Protein AF-A0A946X5R8-F1 (afdb_monomer)

Structure (mmCIF, N/CA/C/O backbone):
data_AF-A0A946X5R8-F1
#
_entry.id   AF-A0A946X5R8-F1
#
loop_
_atom_site.group_PDB
_atom_site.id
_atom_site.type_symbol
_atom_site.label_atom_id
_atom_site.label_alt_id
_atom_site.label_comp_id
_atom_site.label_asym_id
_atom_site.label_entity_id
_atom_site.label_seq_id
_atom_site.pdbx_PDB_ins_code
_atom_site.Cartn_x
_atom_site.Cartn_y
_atom_site.Cartn_z
_atom_site.occupancy
_atom_site.B_iso_or_equiv
_atom_site.auth_seq_id
_atom_site.auth_comp_id
_atom_site.auth_asym_id
_atom_site.auth_atom_id
_atom_site.pdbx_PDB_model_num
ATOM 1 N N . MET A 1 1 ? -5.477 -9.392 13.145 1.00 80.50 1 MET A N 1
ATOM 2 C CA . MET A 1 1 ? -4.167 -8.712 13.220 1.00 80.50 1 MET A CA 1
ATOM 3 C C . MET A 1 1 ? -4.308 -7.435 12.425 1.00 80.50 1 MET A C 1
ATOM 5 O O . MET A 1 1 ? -4.691 -7.549 11.269 1.00 80.50 1 MET A O 1
ATOM 9 N N . PRO A 1 2 ? -4.134 -6.250 13.014 1.00 89.44 2 PRO A N 1
ATOM 10 C CA . PRO A 1 2 ? -4.271 -5.028 12.246 1.00 89.44 2 PRO A CA 1
ATOM 11 C C . PRO A 1 2 ? -3.114 -4.881 11.254 1.00 89.44 2 PRO A C 1
ATOM 13 O O . PRO A 1 2 ? -1.972 -5.262 11.532 1.00 89.44 2 PRO A O 1
ATOM 16 N N . ASN A 1 3 ? -3.425 -4.287 10.111 1.00 92.56 3 ASN A N 1
ATOM 17 C CA . ASN A 1 3 ? -2.442 -3.787 9.164 1.00 92.56 3 ASN A CA 1
ATOM 18 C C . ASN A 1 3 ? -2.415 -2.254 9.229 1.00 92.56 3 ASN A C 1
ATOM 20 O O . ASN A 1 3 ? -3.459 -1.637 9.439 1.00 92.56 3 ASN A O 1
ATOM 24 N N . LEU A 1 4 ? -1.257 -1.642 8.995 1.00 93.69 4 LEU A N 1
ATOM 25 C CA . LEU A 1 4 ? -1.112 -0.198 8.808 1.00 93.69 4 LEU A CA 1
ATOM 26 C C . LEU A 1 4 ? -0.491 0.077 7.439 1.00 93.69 4 LEU A C 1
ATOM 28 O O . LEU A 1 4 ? 0.669 -0.253 7.195 1.00 93.69 4 LEU A O 1
ATOM 32 N N . ALA A 1 5 ? -1.276 0.672 6.545 1.00 92.75 5 ALA A N 1
ATOM 33 C CA . ALA A 1 5 ? -0.843 1.109 5.228 1.00 92.75 5 ALA A CA 1
ATOM 34 C C . ALA A 1 5 ? -0.552 2.611 5.247 1.00 92.75 5 ALA A C 1
ATOM 36 O O . ALA A 1 5 ? -1.429 3.406 5.583 1.00 92.75 5 ALA A O 1
ATOM 37 N N . LEU A 1 6 ? 0.664 2.999 4.860 1.00 88.00 6 LEU A N 1
ATOM 38 C CA . LEU A 1 6 ? 1.043 4.405 4.720 1.00 88.00 6 LEU A CA 1
ATOM 39 C C . LEU A 1 6 ? 0.826 4.850 3.275 1.00 88.00 6 LEU A C 1
ATOM 41 O O . LEU A 1 6 ? 1.533 4.409 2.368 1.00 88.00 6 LEU A O 1
ATOM 45 N N . VAL A 1 7 ? -0.125 5.753 3.060 1.00 85.31 7 VAL A N 1
ATOM 46 C CA . VAL A 1 7 ? -0.429 6.313 1.739 1.00 85.31 7 VAL A CA 1
ATOM 47 C C . VAL A 1 7 ? -0.180 7.820 1.712 1.00 85.31 7 VAL A C 1
ATOM 49 O O . VAL A 1 7 ? -0.061 8.481 2.744 1.00 85.31 7 VAL A O 1
ATOM 52 N N . GLY A 1 8 ? -0.048 8.369 0.508 1.00 75.38 8 GLY A N 1
ATOM 53 C CA . GLY A 1 8 ? 0.154 9.798 0.284 1.00 75.38 8 GLY A CA 1
ATOM 54 C C . GLY A 1 8 ? 1.305 10.099 -0.675 1.00 75.38 8 GLY A C 1
ATOM 55 O O . GLY A 1 8 ? 2.064 9.191 -1.045 1.00 75.38 8 GLY A O 1
ATOM 56 N N . PRO A 1 9 ? 1.462 11.370 -1.078 1.00 65.69 9 PRO A N 1
ATOM 57 C CA . PRO A 1 9 ? 2.419 11.761 -2.106 1.00 65.69 9 PRO A CA 1
ATOM 58 C C . PRO A 1 9 ? 3.872 11.461 -1.720 1.00 65.69 9 PRO A C 1
ATOM 60 O O . PRO A 1 9 ? 4.219 11.288 -0.550 1.00 65.69 9 PRO A O 1
ATOM 63 N N . GLY A 1 10 ? 4.756 11.349 -2.713 1.00 62.94 10 GLY A N 1
ATOM 64 C CA . GLY A 1 10 ? 6.198 11.281 -2.455 1.00 62.94 10 GLY A CA 1
ATOM 65 C C . GLY A 1 10 ? 6.661 12.506 -1.661 1.00 62.94 10 GLY A C 1
ATOM 66 O O . GLY A 1 10 ? 6.144 13.598 -1.869 1.00 62.94 10 GLY A O 1
ATOM 67 N N . GLY A 1 11 ? 7.603 12.337 -0.731 1.00 58.22 11 GLY A N 1
ATOM 68 C CA . GLY A 1 11 ? 8.118 13.468 0.036 1.00 58.22 11 GLY A CA 1
ATOM 69 C C . GLY A 1 11 ? 7.333 13.836 1.299 1.00 58.22 11 GLY A C 1
ATOM 70 O O . GLY A 1 11 ? 7.775 14.734 2.001 1.00 58.22 11 GLY A O 1
ATOM 71 N N . THR A 1 12 ? 6.241 13.149 1.657 1.00 64.75 12 THR A N 1
ATOM 72 C CA . THR A 1 12 ? 5.411 13.452 2.853 1.00 64.75 12 THR A CA 1
ATOM 73 C C . THR A 1 12 ? 5.852 12.773 4.154 1.00 64.75 12 THR A C 1
ATOM 75 O O . THR A 1 12 ? 5.059 12.559 5.059 1.00 64.75 12 THR A O 1
ATOM 78 N N . GLY A 1 13 ? 7.108 12.359 4.261 1.00 68.75 13 GLY A N 1
ATOM 79 C CA . GLY A 1 13 ? 7.642 11.736 5.477 1.00 68.75 13 GLY A CA 1
ATOM 80 C C . GLY A 1 13 ? 7.235 10.273 5.697 1.00 68.75 13 GLY A C 1
ATOM 81 O O . GLY A 1 13 ? 7.360 9.786 6.816 1.00 68.75 13 GLY A O 1
ATOM 82 N N . LYS A 1 14 ? 6.784 9.545 4.661 1.00 77.06 14 LYS A N 1
ATOM 83 C CA . LYS A 1 14 ? 6.413 8.121 4.799 1.00 77.06 14 LYS A CA 1
ATOM 84 C C . LYS A 1 14 ? 7.575 7.257 5.280 1.00 77.06 14 LYS A C 1
ATOM 86 O O . LYS A 1 14 ? 7.378 6.452 6.175 1.00 77.06 14 LYS A O 1
ATOM 91 N N . THR A 1 15 ? 8.770 7.436 4.717 1.00 73.44 15 THR A N 1
ATOM 92 C CA . THR A 1 15 ? 9.961 6.643 5.083 1.00 73.44 15 THR A CA 1
ATOM 93 C C . THR A 1 15 ? 10.348 6.789 6.560 1.00 73.44 15 THR A C 1
ATOM 95 O O . THR A 1 15 ? 10.373 5.775 7.251 1.00 73.44 15 THR A O 1
ATOM 98 N N . PRO A 1 16 ? 10.574 8.006 7.097 1.00 69.88 16 PRO A N 1
ATOM 99 C CA . PRO A 1 16 ? 10.924 8.151 8.510 1.00 69.88 16 PRO A CA 1
ATOM 100 C C . PRO A 1 16 ? 9.807 7.682 9.451 1.00 69.88 16 PRO A C 1
ATOM 102 O O . PRO A 1 16 ? 10.086 7.137 10.515 1.00 69.88 16 PRO A O 1
ATOM 105 N N . LEU A 1 17 ? 8.534 7.838 9.068 1.00 77.56 17 LEU A N 1
ATOM 106 C CA . LEU A 1 17 ? 7.432 7.287 9.856 1.00 77.56 17 LEU A CA 1
ATOM 107 C C . LEU A 1 17 ? 7.404 5.755 9.820 1.00 77.56 17 LEU A C 1
ATOM 109 O O . LEU A 1 17 ? 7.146 5.114 10.835 1.00 77.56 17 LEU A O 1
ATOM 113 N N . SER A 1 18 ? 7.677 5.177 8.654 1.00 80.56 18 SER A N 1
ATOM 114 C CA . SER A 1 18 ? 7.751 3.738 8.435 1.00 80.56 18 SER A CA 1
ATOM 115 C C . SER A 1 18 ? 8.794 3.094 9.353 1.00 80.56 18 SER A C 1
ATOM 117 O O . SER A 1 18 ? 8.498 2.086 9.991 1.00 80.56 18 SER A O 1
ATOM 119 N N . GLU A 1 19 ? 9.969 3.714 9.494 1.00 77.69 19 GLU A N 1
ATOM 120 C CA . GLU A 1 19 ? 11.036 3.290 10.416 1.00 77.69 19 GLU A CA 1
ATOM 121 C C . GLU A 1 19 ? 10.648 3.411 11.898 1.00 77.69 19 GLU A C 1
ATOM 123 O O . GLU A 1 19 ? 11.122 2.633 12.723 1.00 77.69 19 GLU A O 1
ATOM 128 N N . TYR A 1 20 ? 9.789 4.375 12.241 1.00 79.31 20 TYR A N 1
ATOM 129 C CA . TYR A 1 20 ? 9.335 4.605 13.613 1.00 79.31 20 TYR A CA 1
ATOM 130 C C . TYR A 1 20 ? 8.238 3.626 14.067 1.00 79.31 20 TYR A C 1
ATOM 132 O O . TYR A 1 20 ? 8.163 3.263 15.242 1.00 79.31 20 TYR A O 1
ATOM 140 N N . ILE A 1 21 ? 7.372 3.210 13.142 1.00 85.00 21 ILE A N 1
ATOM 141 C CA . ILE A 1 21 ? 6.253 2.305 13.415 1.00 85.00 21 ILE A CA 1
ATOM 142 C C . ILE A 1 21 ? 6.758 0.918 13.819 1.00 85.00 21 ILE A C 1
ATOM 144 O O . ILE A 1 21 ? 7.581 0.307 13.137 1.00 85.00 21 ILE A O 1
ATOM 148 N N . GLN A 1 22 ? 6.178 0.369 14.885 1.00 84.44 22 GLN A N 1
ATOM 149 C CA . GLN A 1 22 ? 6.389 -1.023 15.259 1.00 84.44 22 GLN A CA 1
ATOM 150 C C . GLN A 1 22 ? 5.529 -1.937 14.384 1.00 84.44 22 GLN A C 1
ATOM 152 O O . GLN A 1 22 ? 4.301 -1.873 14.398 1.00 84.44 22 GLN A O 1
ATOM 157 N N . ALA A 1 23 ? 6.183 -2.813 13.626 1.00 86.31 23 ALA A N 1
ATOM 158 C CA . ALA A 1 23 ? 5.541 -3.867 12.856 1.00 86.31 23 ALA A CA 1
ATOM 159 C C . ALA A 1 23 ? 6.353 -5.162 12.959 1.00 86.31 23 ALA A C 1
ATOM 161 O O . ALA A 1 23 ? 7.575 -5.132 12.841 1.00 86.31 23 ALA A O 1
ATOM 162 N N . ASP A 1 24 ? 5.679 -6.298 13.149 1.00 86.88 24 ASP A N 1
ATOM 163 C CA . ASP A 1 24 ? 6.346 -7.608 13.208 1.00 86.88 24 ASP A CA 1
ATOM 164 C C . ASP A 1 24 ? 6.671 -8.143 11.808 1.00 86.88 24 ASP A C 1
ATOM 166 O O . ASP A 1 24 ? 7.520 -9.017 11.639 1.00 86.88 24 ASP A O 1
ATOM 170 N N . ALA A 1 25 ? 5.955 -7.645 10.798 1.00 87.06 25 ALA A N 1
ATOM 171 C CA . ALA A 1 25 ? 6.155 -7.987 9.401 1.00 87.06 25 ALA A CA 1
ATOM 172 C C . ALA A 1 25 ? 5.858 -6.788 8.495 1.00 87.06 25 ALA A C 1
ATOM 174 O O . ALA A 1 25 ? 4.988 -5.962 8.789 1.00 87.06 25 ALA A O 1
ATOM 175 N N . VAL A 1 26 ? 6.547 -6.742 7.358 1.00 88.31 26 VAL A N 1
ATOM 176 C CA . VAL A 1 26 ? 6.338 -5.748 6.304 1.00 88.31 26 VAL A CA 1
ATOM 177 C C . VAL A 1 26 ? 5.793 -6.459 5.068 1.00 88.31 26 VAL A C 1
ATOM 179 O O . VAL A 1 26 ? 6.365 -7.441 4.601 1.00 88.31 26 VAL A O 1
ATOM 182 N N . LEU A 1 27 ? 4.665 -5.973 4.558 1.00 89.19 27 LEU A N 1
ATOM 183 C CA . LEU A 1 27 ? 4.062 -6.386 3.296 1.00 89.19 27 LEU A CA 1
ATOM 184 C C . LEU A 1 27 ? 4.469 -5.380 2.225 1.00 89.19 27 LEU A C 1
ATOM 186 O O . LEU A 1 27 ? 3.764 -4.401 1.983 1.00 89.19 27 LEU A O 1
ATOM 190 N N . GLU A 1 28 ? 5.627 -5.619 1.621 1.00 90.25 28 GLU A N 1
ATOM 191 C CA . GLU A 1 28 ? 6.203 -4.767 0.584 1.00 90.25 28 GLU A CA 1
ATOM 192 C C . GLU A 1 28 ? 6.409 -5.557 -0.710 1.00 90.25 28 GLU A C 1
ATOM 194 O O . GLU A 1 28 ? 6.842 -6.715 -0.717 1.00 90.25 28 GLU A O 1
ATOM 199 N N . SER A 1 29 ? 6.045 -4.934 -1.829 1.00 91.12 29 SER A N 1
ATOM 200 C CA . SER A 1 29 ? 6.147 -5.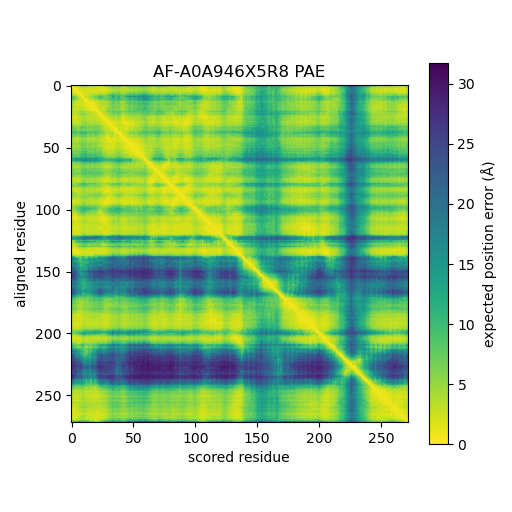569 -3.135 1.00 91.12 29 SER A CA 1
ATOM 201 C C . SER A 1 29 ? 7.578 -5.540 -3.665 1.00 91.12 29 SER A C 1
ATOM 203 O O . SER A 1 29 ? 8.209 -4.486 -3.724 1.00 91.12 29 SER A O 1
ATOM 205 N N . HIS A 1 30 ? 8.057 -6.686 -4.134 1.00 92.25 30 HIS A N 1
ATOM 206 C CA . HIS A 1 30 ? 9.345 -6.822 -4.790 1.00 92.25 30 HIS A CA 1
ATOM 207 C C . HIS A 1 30 ? 9.240 -6.367 -6.243 1.00 92.25 30 HIS A C 1
ATOM 209 O O . HIS A 1 30 ? 8.433 -6.889 -7.018 1.00 92.25 30 HIS A O 1
ATOM 215 N N . ARG A 1 31 ? 10.094 -5.419 -6.627 1.00 90.69 31 ARG A N 1
ATOM 216 C CA . ARG A 1 31 ? 10.126 -4.862 -7.978 1.00 90.69 31 ARG A CA 1
ATOM 217 C C . ARG A 1 31 ? 10.956 -5.726 -8.904 1.00 90.69 31 ARG A C 1
ATOM 219 O O . ARG A 1 31 ? 12.165 -5.882 -8.700 1.00 90.69 31 ARG A O 1
ATOM 226 N N . VAL A 1 32 ? 10.317 -6.176 -9.979 1.00 91.31 32 VAL A N 1
ATOM 227 C CA . VAL A 1 32 ? 10.960 -6.966 -11.024 1.00 91.31 32 VAL A CA 1
ATOM 228 C C . VAL A 1 32 ? 11.709 -6.049 -11.983 1.00 91.31 32 VAL A C 1
ATOM 230 O O . VAL A 1 32 ? 11.135 -5.120 -12.556 1.00 91.31 32 VAL A O 1
ATOM 233 N N . ARG A 1 33 ? 13.009 -6.289 -12.148 1.00 87.06 33 ARG A N 1
ATOM 234 C CA . ARG A 1 33 ? 13.892 -5.512 -13.037 1.00 87.06 33 ARG A CA 1
ATOM 235 C C . ARG A 1 33 ? 15.138 -6.313 -13.403 1.00 87.06 33 ARG A C 1
ATOM 237 O O . ARG A 1 33 ? 15.315 -7.437 -12.945 1.00 87.06 33 ARG A O 1
ATOM 244 N N . ASP A 1 34 ? 15.991 -5.721 -14.232 1.00 86.00 34 ASP A N 1
ATOM 245 C CA . ASP A 1 34 ? 17.201 -6.391 -14.718 1.00 86.00 34 ASP A CA 1
ATOM 246 C C . ASP A 1 34 ? 18.332 -6.411 -13.682 1.00 86.00 34 ASP A C 1
ATOM 248 O O . ASP A 1 34 ? 19.099 -7.365 -13.643 1.00 86.00 34 ASP A O 1
ATOM 252 N N . ASN A 1 35 ? 18.443 -5.370 -12.846 1.00 82.88 35 ASN A N 1
ATOM 253 C CA . ASN A 1 35 ? 19.509 -5.234 -11.850 1.00 82.88 35 ASN A CA 1
ATOM 254 C C . ASN A 1 35 ? 19.010 -4.544 -10.566 1.00 82.88 35 ASN A C 1
ATOM 256 O O . ASN A 1 35 ? 18.158 -3.645 -10.653 1.00 82.88 35 ASN A O 1
ATOM 260 N N . PRO A 1 36 ? 19.559 -4.888 -9.385 1.00 83.62 36 PRO A N 1
ATOM 261 C CA . PRO A 1 36 ? 19.310 -4.133 -8.158 1.00 83.62 36 PRO A CA 1
ATOM 262 C C . PRO A 1 36 ? 19.862 -2.697 -8.270 1.00 83.62 36 PRO A C 1
ATOM 264 O O . PRO A 1 36 ? 20.649 -2.383 -9.165 1.00 83.62 36 PRO A O 1
ATOM 267 N N . ARG A 1 37 ? 19.409 -1.790 -7.396 1.00 71.69 37 ARG A N 1
ATOM 268 C CA . ARG A 1 37 ? 19.898 -0.399 -7.316 1.00 71.69 37 ARG A CA 1
ATOM 269 C C . ARG A 1 37 ? 21.286 -0.382 -6.694 1.00 71.69 37 ARG A C 1
ATOM 271 O O . ARG A 1 37 ? 22.148 0.350 -7.167 1.00 71.69 37 ARG A O 1
ATOM 278 N N . ASP A 1 38 ? 21.468 -1.198 -5.664 1.00 74.94 38 ASP A N 1
ATOM 279 C CA . ASP A 1 38 ? 22.696 -1.382 -4.905 1.00 74.94 38 ASP A CA 1
ATOM 280 C C . ASP A 1 38 ? 22.663 -2.739 -4.176 1.00 74.94 38 ASP A C 1
ATOM 282 O O . ASP A 1 38 ? 21.738 -3.537 -4.345 1.00 74.94 38 ASP A O 1
ATOM 286 N N . SER A 1 39 ? 23.691 -3.022 -3.379 1.00 75.06 39 SER A N 1
ATOM 287 C CA . SER A 1 39 ? 23.825 -4.274 -2.628 1.00 75.06 39 SER A CA 1
ATOM 288 C C . SER A 1 39 ? 22.830 -4.439 -1.471 1.00 75.06 39 SER A C 1
ATOM 290 O O .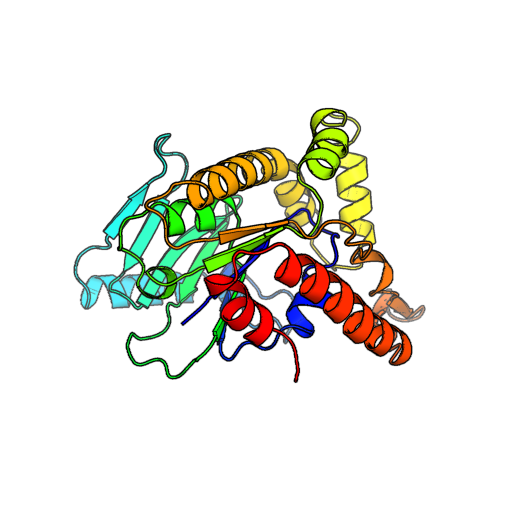 SER A 1 39 ? 22.715 -5.542 -0.943 1.00 75.06 39 SER A O 1
ATOM 292 N N . SER A 1 40 ? 22.124 -3.381 -1.069 1.00 75.00 40 SER A N 1
ATOM 293 C CA . SER A 1 40 ? 21.161 -3.373 0.043 1.00 75.00 40 SER A CA 1
ATOM 294 C C . SER A 1 40 ? 19.701 -3.456 -0.412 1.00 75.00 40 SER A C 1
ATOM 296 O O . SER A 1 40 ? 18.777 -3.336 0.389 1.00 75.00 40 SER A O 1
ATOM 298 N N . ASP A 1 41 ? 19.480 -3.673 -1.705 1.00 79.38 41 ASP A N 1
ATOM 299 C CA . ASP A 1 41 ? 18.171 -3.626 -2.337 1.00 79.38 41 ASP A CA 1
ATOM 300 C C . ASP A 1 41 ? 17.337 -4.895 -2.085 1.00 79.38 41 ASP A C 1
ATOM 302 O O . ASP A 1 41 ? 17.178 -5.753 -2.955 1.00 79.38 41 ASP A O 1
ATOM 306 N N . MET A 1 42 ? 16.812 -5.017 -0.863 1.00 82.44 42 MET A N 1
ATOM 307 C CA . MET A 1 42 ? 16.109 -6.212 -0.372 1.00 82.44 42 MET A CA 1
ATOM 308 C C . MET A 1 42 ? 14.849 -6.569 -1.173 1.00 82.44 42 MET A C 1
ATOM 310 O O . MET A 1 42 ? 14.491 -7.739 -1.250 1.00 82.44 42 MET A O 1
ATOM 314 N N . TYR A 1 43 ? 14.203 -5.585 -1.803 1.00 86.69 43 TYR A N 1
ATOM 315 C CA . TYR A 1 43 ? 12.956 -5.763 -2.561 1.00 86.69 43 TYR A CA 1
ATOM 316 C C . TYR A 1 43 ? 13.188 -5.808 -4.075 1.00 86.69 43 TYR A C 1
ATOM 318 O O . TYR A 1 43 ? 12.313 -5.484 -4.883 1.00 86.69 43 TYR A O 1
ATOM 326 N N . TYR A 1 44 ? 14.393 -6.186 -4.490 1.00 90.62 44 TYR A N 1
ATOM 327 C CA . TYR A 1 44 ? 14.701 -6.540 -5.866 1.00 90.62 44 TYR A CA 1
ATOM 328 C C . TYR A 1 44 ? 14.275 -7.980 -6.172 1.00 90.62 44 TYR A C 1
ATOM 330 O O . TYR A 1 44 ? 14.592 -8.905 -5.429 1.00 90.62 44 TYR A O 1
ATOM 338 N N . LEU A 1 45 ? 13.630 -8.181 -7.322 1.00 93.75 45 LEU A N 1
ATOM 339 C CA . LEU A 1 45 ? 13.450 -9.501 -7.917 1.00 93.75 45 LEU A CA 1
ATOM 340 C C . LEU A 1 45 ? 13.947 -9.478 -9.366 1.00 93.75 45 LEU A C 1
ATOM 342 O O . LEU A 1 45 ? 13.660 -8.548 -10.121 1.00 93.75 45 LEU A O 1
ATOM 346 N N . SER A 1 46 ? 14.705 -10.493 -9.774 1.00 92.38 46 SER A N 1
ATOM 347 C CA . SER A 1 46 ? 15.163 -10.598 -11.161 1.00 92.38 46 SER A CA 1
ATOM 348 C C . SER A 1 46 ? 14.052 -11.149 -12.061 1.00 92.38 46 SER A C 1
ATOM 350 O O . SER A 1 46 ? 13.200 -11.919 -11.611 1.00 92.38 46 SER A O 1
ATOM 352 N N . LYS A 1 47 ? 14.065 -10.800 -13.354 1.00 91.00 47 LYS A N 1
ATOM 353 C CA . LYS A 1 47 ? 13.134 -11.396 -14.334 1.00 91.00 47 LYS A CA 1
ATOM 354 C C . LYS A 1 47 ? 13.199 -12.936 -14.353 1.00 91.00 47 LYS A C 1
ATOM 356 O O . LYS A 1 47 ? 12.139 -13.549 -14.246 1.00 91.00 47 LYS A O 1
ATOM 361 N N . PRO A 1 48 ? 14.388 -13.583 -14.361 1.00 92.62 48 PRO A N 1
ATOM 362 C CA . PRO A 1 48 ? 14.462 -15.043 -14.279 1.00 92.62 48 PRO A CA 1
ATOM 363 C C . PRO A 1 48 ? 13.865 -15.620 -12.990 1.00 92.62 48 PRO A C 1
ATOM 365 O O . PRO A 1 48 ? 13.319 -16.721 -13.010 1.00 92.62 48 PRO A O 1
ATOM 368 N N . ALA A 1 49 ? 13.948 -14.897 -11.865 1.00 91.12 49 ALA A N 1
ATOM 369 C CA . ALA A 1 49 ? 13.320 -15.329 -10.620 1.00 91.12 49 ALA A CA 1
ATOM 370 C C . ALA A 1 49 ? 11.789 -15.275 -10.713 1.00 91.12 49 ALA A C 1
ATOM 372 O O . ALA A 1 49 ? 11.140 -16.234 -10.305 1.00 91.12 49 ALA A O 1
ATOM 373 N N . LEU A 1 50 ? 11.213 -14.222 -11.311 1.00 90.06 50 LEU A N 1
ATOM 374 C CA . LEU A 1 50 ? 9.772 -14.164 -11.591 1.00 90.06 50 LEU A CA 1
ATOM 375 C C . LEU A 1 50 ? 9.325 -15.338 -12.478 1.00 90.06 50 LEU A C 1
ATOM 377 O O . LEU A 1 50 ? 8.336 -15.993 -12.167 1.00 90.06 50 LEU A O 1
ATOM 381 N N . GLU A 1 51 ? 10.061 -15.638 -13.550 1.00 89.00 51 GLU A N 1
ATOM 382 C CA . GLU A 1 51 ? 9.765 -16.776 -14.436 1.00 89.00 51 GLU A CA 1
ATOM 383 C C . GLU A 1 51 ? 9.888 -18.126 -13.713 1.00 89.00 51 GLU A C 1
ATOM 385 O O . GLU A 1 51 ? 9.117 -19.054 -13.958 1.00 89.00 51 GLU A O 1
ATOM 390 N N . GLY A 1 52 ? 10.871 -18.262 -12.820 1.00 88.25 52 GLY A N 1
ATOM 391 C CA . GLY A 1 52 ? 11.023 -19.431 -11.955 1.00 88.25 52 GLY A CA 1
ATOM 392 C C . GLY A 1 52 ? 9.833 -19.609 -11.014 1.00 88.25 52 GLY A C 1
ATOM 393 O O . GLY A 1 52 ? 9.272 -20.699 -10.952 1.00 88.25 52 GLY A O 1
ATOM 394 N N . ILE A 1 53 ? 9.419 -18.530 -10.345 1.00 85.44 53 ILE A N 1
ATOM 395 C CA . ILE A 1 53 ? 8.240 -18.499 -9.474 1.00 85.44 53 ILE A CA 1
ATOM 396 C C . ILE A 1 53 ? 6.989 -18.879 -10.269 1.00 85.44 53 ILE A C 1
ATOM 398 O O . ILE A 1 53 ? 6.284 -19.792 -9.860 1.00 85.44 53 ILE A O 1
ATOM 402 N N . GLY A 1 54 ? 6.762 -18.262 -11.434 1.00 82.56 54 GLY A N 1
ATOM 403 C CA . GLY A 1 54 ? 5.623 -18.577 -12.301 1.00 82.56 54 GLY A CA 1
ATOM 404 C C . GLY A 1 54 ? 5.562 -20.060 -12.666 1.00 82.56 54 GLY A C 1
ATOM 405 O O . GLY A 1 54 ? 4.541 -20.697 -12.447 1.00 82.56 54 GLY A O 1
ATOM 406 N N . ARG A 1 55 ? 6.685 -20.652 -13.096 1.00 85.44 55 ARG A N 1
ATOM 407 C CA . ARG A 1 55 ? 6.749 -22.091 -13.406 1.00 85.44 55 ARG A CA 1
ATOM 408 C C . ARG A 1 55 ? 6.435 -22.982 -12.207 1.00 85.44 55 ARG A C 1
ATOM 410 O O . ARG A 1 55 ? 5.758 -23.987 -12.376 1.00 85.44 55 ARG A O 1
ATOM 417 N N . ILE A 1 56 ? 6.943 -22.653 -11.019 1.00 84.19 56 ILE A N 1
ATOM 418 C CA . ILE A 1 56 ? 6.668 -23.435 -9.804 1.00 84.19 56 ILE A CA 1
ATOM 419 C C . ILE A 1 56 ? 5.179 -23.357 -9.458 1.00 84.19 56 ILE A C 1
ATOM 421 O O . ILE A 1 56 ? 4.567 -24.381 -9.167 1.00 84.19 56 ILE A O 1
ATOM 425 N N . LEU A 1 57 ? 4.601 -22.158 -9.519 1.00 81.81 57 LEU A N 1
ATOM 426 C CA . LEU A 1 57 ? 3.194 -21.942 -9.201 1.00 81.81 57 LEU A CA 1
ATOM 427 C C . LEU A 1 57 ? 2.285 -22.640 -10.222 1.00 81.81 57 LEU A C 1
ATOM 429 O O . LEU A 1 57 ? 1.385 -23.362 -9.818 1.00 81.81 57 LEU A O 1
ATOM 433 N N . ASP A 1 58 ? 2.577 -22.544 -11.519 1.00 79.88 58 ASP A N 1
ATOM 434 C CA . ASP A 1 58 ? 1.806 -23.224 -12.572 1.00 79.88 58 ASP A CA 1
ATOM 435 C C . ASP A 1 58 ? 1.851 -24.761 -12.460 1.00 79.88 58 ASP A C 1
ATOM 437 O O . ASP A 1 58 ? 0.933 -25.447 -12.910 1.00 79.88 58 ASP A O 1
ATOM 441 N N . LEU A 1 59 ? 2.921 -25.319 -11.881 1.00 81.75 59 LEU A N 1
ATOM 442 C CA . LEU A 1 59 ? 3.085 -26.766 -11.698 1.00 81.75 59 LEU A CA 1
ATOM 443 C C . LEU A 1 59 ? 2.377 -27.311 -10.453 1.00 81.75 59 LEU A C 1
ATOM 445 O O . LEU A 1 59 ? 2.012 -28.488 -10.436 1.00 81.75 59 LEU A O 1
ATOM 449 N N . HIS A 1 60 ? 2.239 -26.499 -9.403 1.00 71.19 60 HIS A N 1
ATOM 450 C CA . HIS A 1 60 ? 1.848 -26.973 -8.072 1.00 71.19 60 HIS A CA 1
ATOM 451 C C . HIS A 1 60 ? 0.564 -26.347 -7.523 1.00 71.19 60 HIS A C 1
ATOM 453 O O . HIS A 1 60 ? -0.007 -26.896 -6.582 1.00 71.19 60 HIS A O 1
ATOM 459 N N . GLU A 1 61 ? 0.088 -25.252 -8.108 1.00 75.50 61 GLU A N 1
ATOM 460 C CA . GLU A 1 61 ? -1.098 -24.531 -7.656 1.00 75.50 61 GLU A CA 1
ATOM 461 C C . GLU A 1 61 ? -2.238 -24.633 -8.684 1.00 75.50 61 GLU A C 1
ATOM 463 O O . GLU A 1 61 ? -2.005 -24.814 -9.883 1.00 75.50 61 GLU A O 1
ATOM 468 N N . PRO A 1 62 ? -3.505 -24.502 -8.252 1.00 80.31 62 PRO A N 1
ATOM 469 C CA . PRO A 1 62 ? -4.594 -24.225 -9.177 1.00 80.31 62 PRO A CA 1
ATOM 470 C C . PRO A 1 62 ? -4.346 -22.909 -9.929 1.00 80.31 62 PRO A C 1
ATOM 472 O O . PRO A 1 62 ? -3.615 -22.033 -9.465 1.00 80.31 62 PRO A O 1
ATOM 475 N N . ALA A 1 63 ? -5.009 -22.756 -11.079 1.00 83.25 63 ALA A N 1
ATOM 476 C CA . ALA A 1 63 ? -4.919 -21.544 -11.890 1.00 83.25 63 ALA A CA 1
ATOM 477 C C . ALA A 1 63 ? -5.097 -20.270 -11.032 1.00 83.25 63 ALA A C 1
ATOM 479 O O . ALA A 1 63 ? -5.992 -20.235 -10.176 1.00 83.25 63 ALA A O 1
ATOM 480 N N . PRO A 1 64 ? -4.278 -19.223 -11.257 1.00 87.06 64 PRO A N 1
ATOM 481 C CA . PRO A 1 64 ? -4.284 -18.039 -10.412 1.00 87.06 64 PRO A CA 1
ATOM 482 C C . PRO A 1 64 ? -5.648 -17.360 -10.423 1.00 87.06 64 PRO A C 1
ATOM 484 O O . PRO A 1 64 ? -6.262 -17.151 -11.475 1.00 87.06 64 PRO A O 1
ATOM 487 N N . ARG A 1 65 ? -6.103 -16.942 -9.241 1.00 87.38 65 ARG A N 1
ATOM 488 C CA . ARG A 1 65 ? -7.291 -16.100 -9.122 1.00 87.38 65 ARG A CA 1
ATOM 489 C C . ARG A 1 65 ? -6.947 -14.719 -9.648 1.00 87.38 65 ARG A C 1
ATOM 491 O O . ARG A 1 65 ? -5.963 -14.111 -9.233 1.00 87.38 65 ARG A O 1
ATOM 498 N N . ARG A 1 66 ? -7.765 -14.214 -10.564 1.00 90.19 66 ARG A N 1
ATOM 499 C CA . ARG A 1 66 ? -7.565 -12.901 -11.165 1.00 90.19 66 ARG A CA 1
ATOM 500 C C . ARG A 1 66 ? -8.543 -11.908 -10.561 1.00 90.19 66 ARG A C 1
ATOM 502 O O . ARG A 1 66 ? -9.752 -12.083 -10.664 1.00 90.19 66 ARG A O 1
ATOM 509 N N . ILE A 1 67 ? -7.997 -10.867 -9.954 1.00 90.25 67 ILE A N 1
ATOM 510 C CA . ILE A 1 67 ? -8.738 -9.712 -9.464 1.00 90.25 67 ILE A CA 1
ATOM 511 C C . ILE A 1 67 ? -8.504 -8.589 -10.466 1.00 90.25 67 ILE A C 1
ATOM 513 O O . ILE A 1 67 ? -7.353 -8.246 -10.724 1.00 90.25 67 ILE A O 1
ATOM 517 N N . GLU A 1 68 ? -9.558 -8.007 -11.027 1.00 90.56 68 GLU A N 1
ATOM 518 C CA . GLU A 1 68 ? -9.445 -6.914 -11.997 1.00 90.56 68 GLU A CA 1
ATOM 519 C C . GLU A 1 68 ? -10.162 -5.662 -11.513 1.00 90.56 68 GLU A C 1
ATOM 521 O O . GLU A 1 68 ? -11.204 -5.733 -10.859 1.00 90.56 68 GLU A O 1
ATOM 526 N N . SER A 1 69 ? -9.616 -4.499 -11.864 1.00 87.12 69 SER A N 1
ATOM 527 C CA . SER A 1 69 ? -10.334 -3.243 -11.700 1.00 87.12 69 SER A CA 1
ATOM 528 C C . SER A 1 69 ? -11.557 -3.191 -12.635 1.00 87.12 69 SER A C 1
ATOM 530 O O . SER A 1 69 ? -11.530 -3.789 -13.713 1.00 87.12 69 SER A O 1
ATOM 532 N N . PRO A 1 70 ? -12.630 -2.452 -12.283 1.00 82.75 70 PRO A N 1
ATOM 533 C CA . PRO A 1 70 ? -13.845 -2.378 -13.107 1.00 82.75 70 PRO A CA 1
ATOM 534 C C . PRO A 1 70 ? -13.617 -1.892 -14.548 1.00 82.75 70 PRO A C 1
ATOM 536 O O . PRO A 1 70 ? -14.322 -2.296 -15.468 1.00 82.75 70 PRO A O 1
ATOM 539 N N . ASP A 1 71 ? -12.619 -1.034 -14.745 1.00 82.94 71 ASP A N 1
ATOM 540 C CA . ASP A 1 71 ? -12.189 -0.491 -16.038 1.00 82.94 71 ASP A CA 1
ATOM 541 C C . ASP A 1 71 ? -11.179 -1.393 -16.776 1.00 82.94 71 ASP A C 1
ATOM 543 O O . ASP A 1 71 ? -10.748 -1.055 -17.876 1.00 82.94 71 ASP A O 1
ATOM 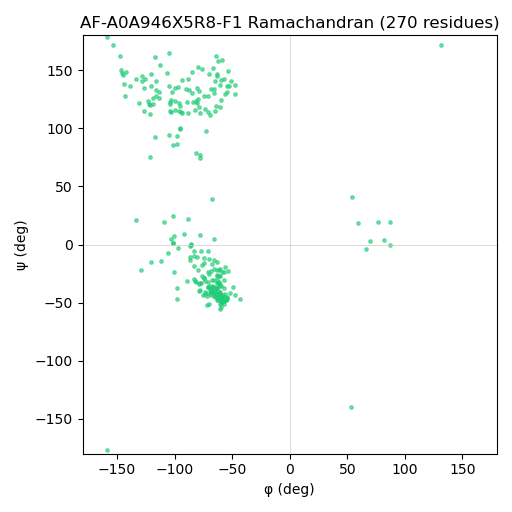547 N N . LYS A 1 72 ? -10.803 -2.537 -16.186 1.00 84.44 72 LYS A N 1
ATOM 548 C CA . LYS A 1 72 ? -9.856 -3.532 -16.720 1.00 84.44 72 LYS A CA 1
ATOM 549 C C . LYS A 1 72 ? -8.451 -2.997 -17.009 1.00 84.44 72 LYS A C 1
ATOM 551 O O . LYS A 1 72 ? -7.686 -3.622 -17.740 1.00 84.44 72 LYS A O 1
ATOM 556 N N . THR A 1 73 ? -8.089 -1.856 -16.428 1.00 83.44 73 THR A N 1
ATOM 557 C CA . THR A 1 73 ? -6.754 -1.256 -16.583 1.00 83.44 73 THR A CA 1
ATOM 558 C C . THR A 1 73 ? -5.727 -1.858 -15.624 1.00 83.44 73 THR A C 1
ATOM 560 O O . THR A 1 73 ? -4.519 -1.740 -15.844 1.00 83.44 73 THR A O 1
ATOM 563 N N . ARG A 1 74 ? -6.184 -2.519 -14.553 1.00 88.12 74 ARG A N 1
ATOM 564 C CA . ARG A 1 74 ? -5.342 -3.137 -13.527 1.00 88.12 74 ARG A CA 1
ATOM 565 C C . ARG A 1 74 ? -5.832 -4.540 -13.209 1.00 88.12 74 ARG A C 1
ATOM 567 O O . ARG A 1 74 ? -7.032 -4.797 -13.139 1.00 88.12 74 ARG A O 1
ATOM 574 N N . ALA A 1 75 ? -4.882 -5.434 -12.967 1.00 91.62 75 ALA A N 1
ATOM 575 C CA . ALA A 1 75 ? -5.164 -6.783 -12.516 1.00 91.62 75 ALA A CA 1
ATOM 576 C C . ALA A 1 75 ? -4.120 -7.254 -11.504 1.00 91.62 75 ALA A C 1
ATOM 578 O O . ALA A 1 75 ? -2.946 -6.883 -11.585 1.00 91.62 75 ALA A O 1
ATOM 579 N N . ILE A 1 76 ? -4.564 -8.098 -10.580 1.00 92.19 76 ILE A N 1
ATOM 580 C CA . ILE A 1 76 ? -3.730 -8.844 -9.646 1.00 92.19 76 ILE A CA 1
ATOM 581 C C . ILE A 1 76 ? -3.975 -10.323 -9.922 1.00 92.19 76 ILE A C 1
ATOM 583 O O 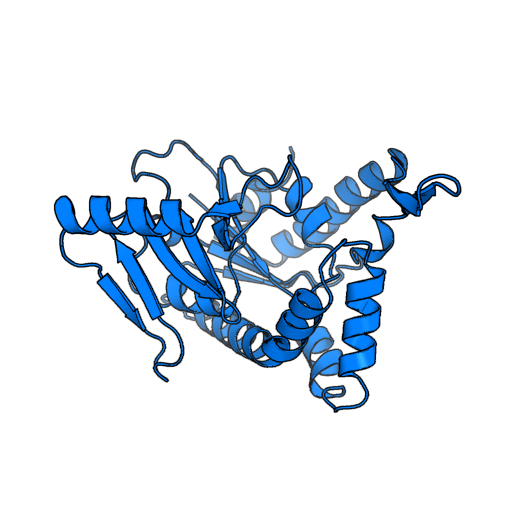. ILE A 1 76 ? -5.116 -10.786 -9.922 1.00 92.19 76 ILE A O 1
ATOM 587 N N . GLN A 1 77 ? -2.902 -11.062 -10.168 1.00 91.44 77 GLN A N 1
ATOM 588 C CA . GLN A 1 77 ? -2.916 -12.516 -10.226 1.00 91.44 77 GLN A CA 1
ATOM 589 C C . GLN A 1 77 ? -2.489 -13.053 -8.866 1.00 91.44 77 GLN A C 1
ATOM 591 O O . GLN A 1 77 ? -1.358 -12.829 -8.440 1.00 91.44 77 GLN A O 1
ATOM 596 N N . VAL A 1 78 ? -3.396 -13.738 -8.181 1.00 88.94 78 VAL A N 1
ATOM 597 C CA . VAL A 1 78 ? -3.153 -14.345 -6.874 1.00 88.94 78 VAL A CA 1
ATOM 598 C C . VAL A 1 78 ? -2.964 -15.844 -7.069 1.00 88.94 78 VAL A C 1
ATOM 600 O O . VAL A 1 78 ? -3.884 -16.546 -7.493 1.00 88.94 78 VAL A O 1
ATOM 603 N N . TYR A 1 79 ? -1.758 -16.317 -6.785 1.00 86.19 79 TYR A N 1
ATOM 604 C CA . TYR A 1 79 ? -1.370 -17.718 -6.854 1.00 86.19 79 TYR A CA 1
ATOM 605 C C . TYR A 1 79 ? -1.409 -18.310 -5.442 1.00 86.19 79 TYR A C 1
ATOM 607 O O . TYR A 1 79 ? -0.665 -17.871 -4.552 1.00 86.19 79 TYR A O 1
ATOM 615 N N . GLY A 1 80 ? -2.308 -19.276 -5.241 1.00 80.62 80 GLY A N 1
ATOM 616 C CA . GLY A 1 80 ? -2.623 -19.817 -3.918 1.00 80.62 80 GLY A CA 1
ATOM 617 C C . GLY A 1 80 ? -2.988 -18.709 -2.922 1.00 80.62 80 GLY A C 1
ATOM 618 O O . GLY A 1 80 ? -3.623 -17.720 -3.288 1.00 80.62 80 GLY A O 1
ATOM 619 N N . ASP A 1 81 ? -2.519 -18.845 -1.682 1.00 78.19 81 ASP A N 1
ATOM 620 C CA . ASP A 1 81 ? -2.684 -17.842 -0.617 1.00 78.19 81 ASP A CA 1
ATOM 621 C C . ASP A 1 81 ? -1.354 -17.138 -0.270 1.00 78.19 81 ASP A C 1
ATOM 623 O O . ASP A 1 81 ? -1.180 -16.595 0.825 1.00 78.19 81 ASP A O 1
ATOM 627 N N . HIS A 1 82 ? -0.369 -17.192 -1.176 1.00 82.81 82 HIS A N 1
ATOM 628 C CA . HIS A 1 82 ? 1.033 -16.896 -0.847 1.00 82.81 82 HIS A CA 1
ATOM 629 C C . HIS A 1 82 ? 1.705 -15.886 -1.770 1.00 82.81 82 HIS A C 1
ATOM 631 O O . HIS A 1 82 ? 2.716 -15.299 -1.390 1.00 82.81 82 HIS A O 1
ATOM 637 N N . THR A 1 83 ? 1.213 -15.681 -2.990 1.00 88.94 83 THR A N 1
ATOM 638 C CA . THR A 1 83 ? 1.883 -14.795 -3.949 1.00 88.94 83 THR A CA 1
ATOM 639 C C . THR A 1 83 ? 0.871 -14.017 -4.771 1.00 88.94 83 THR A C 1
ATOM 641 O O . THR A 1 83 ? -0.015 -14.595 -5.390 1.00 88.94 83 THR A O 1
ATOM 644 N N . ALA A 1 84 ? 1.025 -12.696 -4.805 1.00 91.06 84 ALA A N 1
ATOM 645 C CA . ALA A 1 84 ? 0.266 -11.812 -5.677 1.00 91.06 84 ALA A CA 1
ATOM 646 C C . ALA A 1 84 ? 1.208 -11.126 -6.672 1.00 91.06 84 ALA A C 1
ATOM 648 O O . ALA A 1 84 ? 2.198 -10.510 -6.280 1.00 91.06 84 ALA A O 1
ATOM 649 N N . VAL A 1 85 ? 0.889 -11.216 -7.960 1.00 92.19 85 VAL A N 1
ATOM 650 C CA . VAL A 1 85 ? 1.634 -10.585 -9.054 1.00 92.19 85 VAL A CA 1
ATOM 651 C C . VAL A 1 85 ? 0.763 -9.510 -9.685 1.00 92.19 85 VAL A C 1
ATOM 653 O O . VAL A 1 85 ? -0.402 -9.748 -9.999 1.00 92.19 85 VAL A O 1
ATOM 656 N N . PHE A 1 86 ? 1.316 -8.317 -9.864 1.00 92.75 86 PHE A N 1
ATOM 657 C CA . PHE A 1 86 ? 0.608 -7.183 -10.453 1.00 92.75 86 PHE A CA 1
ATOM 658 C C . PHE A 1 86 ? 1.580 -6.215 -11.121 1.00 92.75 86 PHE A C 1
ATOM 660 O O . PHE A 1 86 ? 2.796 -6.331 -10.982 1.00 92.75 86 PHE A O 1
ATOM 667 N N . GLU A 1 87 ? 1.043 -5.238 -11.843 1.00 91.00 87 GLU A N 1
ATOM 668 C CA . GLU A 1 87 ? 1.838 -4.186 -12.465 1.00 91.00 87 GLU A CA 1
ATOM 669 C C . GLU A 1 87 ? 1.707 -2.865 -11.700 1.00 91.00 87 GLU A C 1
ATOM 671 O O . GLU A 1 87 ? 0.614 -2.441 -11.323 1.00 91.00 87 GLU A O 1
ATOM 676 N N . MET A 1 88 ? 2.835 -2.187 -11.504 1.00 86.88 88 MET A N 1
ATOM 677 C CA . MET A 1 88 ? 2.913 -0.834 -10.966 1.00 86.88 88 MET A CA 1
ATOM 678 C C . MET A 1 88 ? 3.719 0.036 -11.930 1.00 86.88 88 MET A C 1
ATOM 680 O O . MET A 1 88 ? 4.926 -0.164 -12.087 1.00 86.88 88 MET A O 1
ATOM 684 N N . ARG A 1 89 ? 3.069 1.039 -12.535 1.00 82.38 89 ARG A N 1
ATOM 685 C CA . ARG A 1 89 ? 3.709 2.021 -13.432 1.00 82.38 89 ARG A CA 1
ATOM 686 C C . ARG A 1 89 ? 4.492 1.366 -14.588 1.00 82.38 89 ARG A C 1
ATOM 688 O O . ARG A 1 89 ? 5.615 1.781 -14.869 1.00 82.38 89 ARG A O 1
ATOM 695 N N . GLY A 1 90 ? 3.955 0.308 -15.201 1.00 83.06 90 GLY A N 1
ATOM 696 C CA . GLY A 1 90 ? 4.636 -0.431 -16.274 1.00 83.06 90 GLY A CA 1
ATOM 697 C C . GLY A 1 90 ? 5.660 -1.469 -15.805 1.00 83.06 90 GLY A C 1
ATOM 698 O O . GLY A 1 90 ? 6.339 -2.065 -16.636 1.00 83.06 90 GLY A O 1
ATOM 699 N N . TRP A 1 91 ? 5.812 -1.688 -14.492 1.00 86.88 91 TRP A N 1
ATOM 700 C CA . TRP A 1 91 ? 6.773 -2.650 -13.942 1.00 86.88 91 TRP A CA 1
ATOM 701 C C . TRP A 1 91 ? 6.069 -3.784 -13.201 1.00 86.88 91 TRP A C 1
ATOM 703 O O . TRP A 1 91 ? 5.236 -3.493 -12.335 1.00 86.88 91 TRP A O 1
ATOM 713 N N . PRO A 1 92 ? 6.445 -5.053 -13.445 1.00 91.31 92 PRO A N 1
ATOM 714 C CA . PRO A 1 92 ? 5.930 -6.160 -12.663 1.00 91.31 92 PRO A CA 1
ATOM 715 C C . PRO A 1 92 ? 6.398 -6.053 -11.211 1.00 91.31 92 PRO A C 1
ATOM 717 O O . PRO A 1 92 ? 7.542 -5.688 -10.916 1.00 91.31 92 PRO A O 1
ATOM 720 N N . GLN A 1 93 ? 5.492 -6.388 -10.309 1.00 93.12 93 GLN A N 1
ATOM 721 C CA . GLN A 1 93 ? 5.695 -6.438 -8.874 1.00 93.12 93 GLN A CA 1
ATOM 722 C C . GLN A 1 93 ? 5.230 -7.795 -8.357 1.00 93.12 93 GLN A C 1
ATOM 724 O O . GLN A 1 93 ? 4.237 -8.345 -8.840 1.00 93.12 93 GLN A O 1
ATOM 729 N N . VAL A 1 94 ? 5.929 -8.304 -7.347 1.00 93.75 94 VAL A N 1
ATOM 730 C CA . VAL A 1 94 ? 5.556 -9.529 -6.638 1.00 93.75 94 VAL A CA 1
ATOM 731 C C . VAL A 1 94 ? 5.393 -9.219 -5.163 1.00 93.75 94 VAL A C 1
ATOM 733 O O . VAL A 1 94 ? 6.328 -8.773 -4.506 1.00 93.75 94 VAL A O 1
ATOM 736 N N . LEU A 1 95 ? 4.208 -9.463 -4.624 1.00 92.31 95 LEU A N 1
ATOM 737 C CA . LEU A 1 95 ? 3.935 -9.385 -3.198 1.00 92.31 95 LEU A CA 1
ATOM 738 C C . LEU A 1 95 ? 3.855 -10.803 -2.635 1.00 92.31 95 LEU A C 1
ATOM 740 O O . LEU A 1 95 ? 2.943 -11.561 -2.969 1.00 92.31 95 LEU A O 1
ATOM 744 N N . PHE A 1 96 ? 4.802 -11.147 -1.764 1.00 89.94 96 PHE A N 1
ATOM 745 C CA . PHE A 1 96 ? 4.745 -12.386 -0.997 1.00 89.94 96 PHE A CA 1
ATOM 746 C C . PHE A 1 96 ? 3.812 -12.197 0.197 1.00 89.94 96 PHE A C 1
ATOM 748 O O . PHE A 1 96 ? 3.996 -11.298 1.019 1.00 89.94 96 PHE A O 1
ATOM 755 N N . LEU A 1 97 ? 2.782 -13.031 0.268 1.00 87.12 97 LEU A N 1
ATOM 756 C CA . LEU A 1 97 ? 1.768 -12.982 1.307 1.00 87.12 97 LEU A CA 1
ATOM 757 C C . LEU A 1 97 ? 2.201 -13.881 2.473 1.00 87.12 97 LEU A C 1
ATOM 759 O O . LEU A 1 97 ? 2.628 -15.017 2.250 1.00 87.12 97 LEU A O 1
ATOM 763 N N . PRO A 1 98 ? 2.104 -13.410 3.727 1.00 81.31 98 PRO A N 1
ATOM 764 C CA . PRO A 1 98 ? 2.430 -14.228 4.880 1.00 81.31 98 PRO A CA 1
ATOM 765 C C . PRO A 1 98 ? 1.479 -15.419 4.974 1.00 81.31 98 PRO A C 1
ATOM 767 O O . PRO A 1 98 ? 0.284 -15.306 4.699 1.00 81.31 98 PRO A O 1
ATOM 770 N N . SER A 1 99 ? 2.016 -16.548 5.437 1.00 76.81 99 SER A N 1
ATOM 771 C CA . SER A 1 99 ? 1.227 -17.741 5.744 1.00 76.81 99 SER A CA 1
ATOM 772 C C . SER A 1 99 ? 0.081 -17.417 6.710 1.00 76.81 99 SER A C 1
ATOM 774 O O . SER A 1 99 ? 0.227 -16.586 7.613 1.00 76.81 99 SER A O 1
ATOM 776 N N . ILE A 1 100 ? -1.025 -18.155 6.590 1.00 73.38 100 ILE A N 1
ATOM 777 C CA . ILE A 1 100 ? -2.123 -18.158 7.568 1.00 73.38 100 ILE A CA 1
ATOM 778 C C . ILE A 1 100 ? -1.644 -18.457 9.002 1.00 73.38 100 ILE A C 1
ATOM 780 O O . ILE A 1 100 ? -2.289 -18.049 9.962 1.00 73.38 100 ILE A O 1
ATOM 784 N N . HIS A 1 101 ? -0.484 -19.108 9.151 1.00 75.94 101 HIS A N 1
ATOM 785 C CA . HIS A 1 101 ? 0.154 -19.426 10.432 1.00 75.94 101 HIS A CA 1
ATOM 786 C C . HIS A 1 101 ? 1.147 -18.358 10.921 1.00 75.94 101 HIS A C 1
ATOM 788 O O . HIS A 1 101 ? 1.886 -18.593 11.875 1.00 75.94 101 HIS A O 1
ATOM 794 N N . SER A 1 102 ? 1.206 -17.193 10.269 1.00 79.38 102 SER A N 1
ATOM 795 C CA . SER A 1 102 ? 2.078 -16.092 10.681 1.00 79.38 102 SER A CA 1
ATOM 796 C C . SER A 1 102 ? 1.808 -15.680 12.133 1.00 79.38 102 SER A C 1
ATOM 798 O O . SER A 1 102 ? 0.671 -15.411 12.515 1.00 79.38 102 SER A O 1
ATOM 800 N N . THR A 1 103 ? 2.872 -15.587 12.932 1.00 81.94 103 THR A N 1
ATOM 801 C CA . THR A 1 103 ? 2.829 -15.146 14.337 1.00 81.94 103 THR A CA 1
ATOM 802 C C . THR A 1 103 ? 2.900 -13.625 14.496 1.00 81.94 103 THR A C 1
ATOM 804 O O . THR A 1 103 ? 2.866 -13.130 15.625 1.00 81.94 103 THR A O 1
ATOM 807 N N . ALA A 1 104 ? 2.984 -12.884 13.384 1.00 84.62 104 ALA A N 1
ATOM 808 C CA . ALA A 1 104 ? 2.988 -11.426 13.378 1.00 84.62 104 ALA A CA 1
ATOM 809 C C . ALA A 1 104 ? 1.695 -10.896 14.007 1.00 84.62 104 ALA A C 1
ATOM 811 O O . ALA A 1 104 ? 0.594 -11.223 13.568 1.00 84.62 104 ALA A O 1
ATOM 812 N N . ARG A 1 105 ? 1.817 -10.062 15.034 1.00 86.00 105 ARG A N 1
ATOM 813 C CA . ARG A 1 105 ? 0.697 -9.419 15.726 1.00 86.00 105 ARG A CA 1
ATOM 814 C C . ARG A 1 105 ? 0.217 -8.197 14.954 1.00 86.00 105 ARG A C 1
ATOM 816 O O . ARG A 1 105 ? -0.984 -7.934 14.946 1.00 86.00 105 ARG A O 1
ATOM 823 N N . GLN A 1 106 ? 1.132 -7.512 14.274 1.00 89.31 106 GLN A N 1
ATOM 824 C CA . GLN A 1 106 ? 0.864 -6.318 13.476 1.00 89.31 106 GLN A CA 1
ATOM 825 C C . GLN A 1 106 ? 1.743 -6.247 12.227 1.00 89.31 106 GLN A C 1
ATOM 827 O O . GLN A 1 106 ? 2.893 -6.696 12.236 1.00 89.31 106 GLN A O 1
ATOM 832 N N . ARG A 1 107 ? 1.193 -5.694 11.139 1.00 91.00 107 ARG A N 1
ATOM 833 C CA . ARG A 1 107 ? 1.880 -5.617 9.842 1.00 91.00 107 ARG A CA 1
ATOM 834 C C . ARG A 1 107 ? 1.878 -4.206 9.286 1.00 91.00 107 ARG A C 1
ATOM 836 O O . ARG A 1 107 ? 0.860 -3.520 9.333 1.00 91.00 107 ARG A O 1
ATOM 843 N N . ARG A 1 108 ? 2.993 -3.811 8.685 1.00 91.81 108 ARG A N 1
ATOM 844 C CA . ARG A 1 108 ? 3.079 -2.603 7.863 1.00 91.81 108 ARG A CA 1
ATOM 845 C C . ARG A 1 108 ? 2.842 -2.969 6.405 1.00 91.81 108 ARG A C 1
ATOM 847 O O . ARG A 1 108 ? 3.301 -4.017 5.964 1.00 91.81 108 ARG A O 1
ATOM 854 N N . VAL A 1 109 ? 2.135 -2.127 5.663 1.00 91.50 109 VAL A N 1
ATOM 855 C CA . VAL A 1 109 ? 1.819 -2.352 4.248 1.00 91.50 109 VAL A CA 1
ATOM 856 C C . VAL A 1 109 ? 2.420 -1.234 3.409 1.00 91.50 109 VAL A C 1
ATOM 858 O O . VAL A 1 109 ? 2.074 -0.066 3.579 1.00 91.50 109 VAL A O 1
ATOM 861 N N . GLU A 1 110 ? 3.283 -1.615 2.472 1.00 88.12 110 GLU A N 1
ATOM 862 C CA . GLU A 1 110 ? 3.931 -0.731 1.504 1.00 88.12 110 GLU A CA 1
ATOM 863 C C . GLU A 1 110 ? 3.574 -1.197 0.090 1.00 88.12 110 GLU A C 1
ATOM 865 O O . GLU A 1 110 ? 4.344 -1.849 -0.614 1.00 88.12 110 GLU A O 1
ATOM 870 N N . VAL A 1 111 ? 2.336 -0.898 -0.307 1.00 88.06 111 VAL A N 1
ATOM 871 C CA . VAL A 1 111 ? 1.770 -1.269 -1.608 1.00 88.06 111 VAL A CA 1
ATOM 872 C C . VAL A 1 111 ? 1.237 -0.019 -2.300 1.00 88.06 111 VAL A C 1
ATOM 874 O O . VAL A 1 111 ? 0.669 0.871 -1.669 1.00 88.06 111 VAL A O 1
ATOM 877 N N . TYR A 1 112 ? 1.417 0.047 -3.619 1.00 87.44 112 TYR A N 1
ATOM 878 C CA . TYR A 1 112 ? 0.918 1.131 -4.462 1.00 87.44 112 TYR A CA 1
ATOM 879 C C . TYR A 1 112 ? -0.593 1.339 -4.284 1.00 87.44 112 TYR A C 1
ATOM 881 O O . TYR A 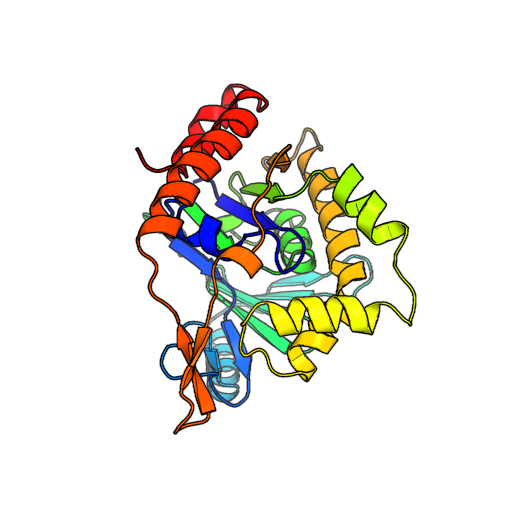1 112 ? -1.354 0.377 -4.368 1.00 87.44 112 TYR A O 1
ATOM 889 N N . ALA A 1 113 ? -1.043 2.580 -4.074 1.00 89.00 113 ALA A N 1
ATOM 890 C CA . ALA A 1 113 ? -2.421 2.858 -3.655 1.00 89.00 113 ALA A CA 1
ATOM 891 C C . ALA A 1 113 ? -3.517 2.293 -4.586 1.00 89.00 113 ALA A C 1
ATOM 893 O O . ALA A 1 113 ? -4.462 1.701 -4.065 1.00 89.00 113 ALA A O 1
ATOM 894 N N . PRO A 1 114 ? -3.402 2.370 -5.929 1.00 89.88 114 PRO A N 1
ATOM 895 C CA . PRO A 1 114 ? -4.338 1.694 -6.832 1.00 89.88 114 PRO A CA 1
ATOM 896 C C . PRO A 1 114 ? -4.441 0.179 -6.619 1.00 89.88 114 PRO A C 1
ATOM 898 O O . PRO A 1 114 ? -5.532 -0.383 -6.694 1.00 89.88 114 PRO A O 1
ATOM 901 N N . ILE A 1 115 ? -3.320 -0.480 -6.320 1.00 91.69 115 ILE A N 1
ATOM 902 C CA . ILE A 1 115 ? -3.283 -1.919 -6.044 1.00 91.69 115 ILE A CA 1
ATOM 903 C C . ILE A 1 115 ? -3.844 -2.204 -4.655 1.00 91.69 115 ILE A C 1
ATOM 905 O O . ILE A 1 115 ? -4.666 -3.101 -4.520 1.00 91.69 115 ILE A O 1
ATOM 909 N N . LEU A 1 116 ? -3.479 -1.410 -3.643 1.00 92.25 116 LEU A N 1
ATOM 910 C CA . LEU A 1 116 ? -4.040 -1.532 -2.298 1.00 92.25 116 LEU A CA 1
ATOM 911 C C . LEU A 1 116 ? -5.568 -1.411 -2.324 1.00 92.25 116 LEU A C 1
ATOM 913 O O . LEU A 1 116 ? -6.247 -2.254 -1.754 1.00 92.25 116 LEU A O 1
ATOM 917 N N . HIS A 1 117 ? -6.113 -0.422 -3.037 1.00 91.81 117 HIS A N 1
ATOM 918 C CA . HIS A 1 117 ? -7.557 -0.286 -3.226 1.00 91.81 117 HIS A CA 1
ATOM 919 C C . HIS A 1 117 ? -8.176 -1.560 -3.804 1.00 91.81 117 HIS A C 1
ATOM 921 O O . HIS A 1 117 ? -9.190 -2.035 -3.298 1.00 91.81 117 HIS A O 1
ATOM 927 N N . LEU A 1 118 ? -7.564 -2.121 -4.850 1.00 91.12 118 LEU A N 1
ATOM 928 C CA . LEU A 1 118 ? -8.063 -3.330 -5.492 1.00 91.12 118 LEU A CA 1
ATOM 929 C C . LEU A 1 118 ? -8.013 -4.538 -4.542 1.00 91.12 118 LEU A C 1
ATOM 931 O O . LEU A 1 118 ? -8.980 -5.287 -4.482 1.00 91.12 118 LEU A O 1
ATOM 935 N N . ILE A 1 119 ? -6.944 -4.682 -3.751 1.00 90.12 119 ILE A N 1
ATOM 936 C CA . ILE A 1 119 ? -6.814 -5.713 -2.709 1.00 90.12 119 ILE A CA 1
ATOM 937 C C . ILE A 1 119 ? -7.935 -5.579 -1.670 1.00 90.12 119 ILE A C 1
ATOM 939 O O . ILE A 1 119 ? -8.647 -6.547 -1.425 1.00 90.12 119 ILE A O 1
ATOM 943 N N . LEU A 1 120 ? -8.114 -4.389 -1.086 1.00 89.81 120 LEU A N 1
ATOM 944 C CA . LEU A 1 120 ? -9.087 -4.151 -0.011 1.00 89.81 120 LEU A CA 1
ATOM 945 C C . LEU A 1 120 ? -10.547 -4.197 -0.491 1.00 89.81 120 LEU A C 1
ATOM 947 O O . LEU A 1 120 ? -11.454 -4.442 0.297 1.00 89.81 120 LEU A O 1
ATOM 951 N N . SER A 1 121 ? -10.784 -3.954 -1.782 1.00 87.44 121 SER A N 1
ATOM 952 C CA . SER A 1 121 ? -12.118 -4.055 -2.392 1.00 87.44 121 SER A CA 1
ATOM 953 C C . SER A 1 121 ? -12.490 -5.486 -2.784 1.00 87.44 121 SER A C 1
ATOM 955 O O . SER A 1 121 ? -13.624 -5.734 -3.187 1.00 87.44 121 SER A O 1
ATOM 957 N N . SER A 1 122 ? -11.536 -6.417 -2.729 1.00 79.81 122 SER A N 1
ATOM 958 C CA . SER A 1 122 ? -11.732 -7.793 -3.177 1.00 79.81 122 SER A CA 1
ATOM 959 C C . SER A 1 122 ? -12.118 -8.693 -2.014 1.00 79.81 122 SER A C 1
ATOM 961 O O . SER A 1 122 ? -11.266 -9.153 -1.256 1.00 79.81 122 SER A O 1
ATOM 963 N N . ASP A 1 123 ? -13.413 -8.969 -1.908 1.00 67.12 123 ASP A N 1
ATOM 964 C CA . ASP A 1 123 ? -13.968 -9.908 -0.935 1.00 67.12 123 ASP A CA 1
ATOM 965 C C . ASP A 1 123 ? -13.389 -11.325 -1.117 1.00 67.12 123 ASP A C 1
ATOM 967 O O . ASP A 1 123 ? -13.220 -11.808 -2.239 1.00 67.12 123 ASP A O 1
ATOM 971 N N . PRO A 1 124 ? -13.130 -12.040 -0.022 1.00 63.56 124 PRO A N 1
ATOM 972 C CA . PRO A 1 124 ? -11.886 -12.060 0.728 1.00 63.56 124 PRO A CA 1
ATOM 973 C C . PRO A 1 124 ? -10.837 -12.936 0.015 1.00 63.56 124 PRO A C 1
ATOM 975 O O . PRO A 1 124 ? -10.602 -14.088 0.389 1.00 63.56 124 PRO A O 1
ATOM 978 N N . VAL A 1 125 ? -10.212 -12.423 -1.051 1.00 62.78 125 VAL A N 1
ATOM 979 C CA . VAL A 1 125 ? -9.251 -13.222 -1.843 1.00 62.78 125 VAL A CA 1
ATOM 980 C C . VAL A 1 125 ? -7.859 -13.247 -1.209 1.00 62.78 125 VAL A C 1
ATOM 982 O O . VAL A 1 125 ? -7.139 -14.231 -1.351 1.00 62.78 125 VAL A O 1
ATOM 985 N N . ILE A 1 126 ? -7.458 -12.180 -0.512 1.00 74.81 126 ILE A N 1
ATOM 986 C CA . ILE A 1 126 ? -6.071 -11.983 -0.074 1.00 74.81 126 ILE A CA 1
ATOM 987 C C . ILE A 1 126 ? -6.026 -11.963 1.457 1.00 74.81 126 ILE A C 1
ATOM 989 O O . ILE A 1 126 ? -6.158 -10.919 2.093 1.00 74.81 126 ILE A O 1
ATOM 993 N N . TRP A 1 127 ? -5.799 -13.145 2.039 1.00 71.44 127 TRP A N 1
ATOM 994 C CA . TRP A 1 127 ? -5.916 -13.436 3.475 1.00 71.44 127 TRP A CA 1
ATOM 995 C C . TRP A 1 127 ? -5.339 -12.387 4.446 1.00 71.44 127 TRP A C 1
ATOM 997 O O . TRP A 1 127 ? -6.040 -12.023 5.394 1.00 71.44 127 TRP A O 1
ATOM 1007 N N . PRO A 1 128 ? -4.113 -11.854 4.256 1.00 76.94 128 PRO A N 1
ATOM 1008 C CA . PRO A 1 128 ? -3.560 -10.846 5.162 1.00 76.94 128 PRO A CA 1
ATOM 1009 C C . PRO A 1 128 ? -4.428 -9.592 5.306 1.00 76.94 128 PRO A C 1
ATOM 1011 O O . PRO A 1 128 ? -4.316 -8.904 6.318 1.00 76.94 128 PRO A O 1
ATOM 1014 N N . PHE A 1 129 ? -5.276 -9.302 4.319 1.00 81.12 129 PHE A N 1
ATOM 1015 C CA . PHE A 1 129 ? -6.150 -8.134 4.269 1.00 81.12 129 PHE A CA 1
ATOM 1016 C C . PHE A 1 129 ? -7.602 -8.442 4.643 1.00 81.12 129 PHE A C 1
ATOM 1018 O O . PHE A 1 129 ? -8.405 -7.523 4.707 1.00 81.12 129 PHE A O 1
ATOM 1025 N N . ASN A 1 130 ? -7.931 -9.687 5.002 1.00 78.69 130 ASN A N 1
ATOM 1026 C CA . ASN A 1 130 ? -9.249 -10.038 5.552 1.00 78.69 130 ASN A CA 1
ATOM 1027 C C . ASN A 1 130 ? -9.453 -9.498 6.981 1.00 78.69 130 ASN A C 1
ATOM 1029 O O . ASN A 1 130 ? -10.517 -9.642 7.579 1.00 78.69 130 ASN A O 1
ATOM 1033 N N . THR A 1 131 ? -8.412 -8.909 7.566 1.00 81.56 131 THR A N 1
ATOM 1034 C CA . THR A 1 131 ? -8.437 -8.243 8.865 1.00 81.56 131 THR A CA 1
ATOM 1035 C C . THR A 1 131 ? -8.410 -6.725 8.703 1.00 81.56 131 THR A C 1
ATOM 1037 O O . THR A 1 131 ? -8.062 -6.200 7.646 1.00 81.56 131 THR A O 1
ATOM 1040 N N . GLN A 1 132 ? -8.747 -6.004 9.777 1.00 89.69 132 GLN A N 1
ATOM 1041 C CA . GLN A 1 132 ? -8.712 -4.541 9.803 1.00 89.69 132 GLN A CA 1
ATOM 1042 C C . GLN A 1 132 ? -7.395 -3.990 9.236 1.00 89.69 132 GLN A C 1
ATOM 1044 O O . GLN A 1 132 ? -6.304 -4.392 9.644 1.00 89.69 132 GLN A O 1
ATOM 1049 N N . THR A 1 133 ? -7.524 -3.042 8.311 1.00 92.44 133 THR A N 1
ATOM 1050 C CA . THR A 1 133 ? -6.410 -2.293 7.733 1.00 92.44 133 THR A CA 1
ATOM 1051 C C . THR A 1 133 ? -6.661 -0.821 8.007 1.00 92.44 133 THR A C 1
ATOM 1053 O O . THR A 1 133 ? -7.686 -0.282 7.597 1.00 92.44 133 THR A O 1
ATOM 1056 N N . PHE A 1 134 ? -5.738 -0.185 8.716 1.00 93.88 134 PHE A N 1
ATOM 1057 C CA . PHE A 1 134 ? -5.687 1.259 8.864 1.00 93.88 134 PHE A CA 1
ATOM 1058 C C . PHE A 1 134 ? -4.987 1.838 7.639 1.00 93.88 134 PHE A C 1
ATOM 1060 O O . PHE A 1 134 ? -3.811 1.562 7.403 1.00 93.88 134 PHE A O 1
ATOM 1067 N N . VAL A 1 135 ? -5.709 2.620 6.845 1.00 92.81 135 VAL A N 1
ATOM 1068 C CA . VAL A 1 135 ? -5.158 3.364 5.712 1.00 92.81 135 VAL A CA 1
ATOM 1069 C C . VAL A 1 135 ? -4.841 4.766 6.208 1.00 92.81 135 VAL A C 1
ATOM 1071 O O . VAL A 1 135 ? -5.736 5.596 6.340 1.00 92.81 135 VAL A O 1
ATOM 1074 N N . LEU A 1 136 ? -3.571 5.006 6.527 1.00 90.31 136 LEU A N 1
ATOM 1075 C CA . LEU A 1 136 ? -3.097 6.270 7.069 1.00 90.31 136 LEU A CA 1
ATOM 1076 C C . LEU A 1 136 ? -2.577 7.169 5.951 1.00 90.31 136 LEU A C 1
ATOM 1078 O O . LEU A 1 136 ? -1.547 6.890 5.331 1.00 90.31 136 LEU A O 1
ATOM 1082 N N . LEU A 1 137 ? -3.273 8.279 5.738 1.00 85.12 137 LEU A N 1
ATOM 1083 C CA . LEU A 1 137 ? -2.847 9.355 4.863 1.00 85.12 137 LEU A CA 1
ATOM 1084 C C . LEU A 1 137 ? -2.129 10.436 5.681 1.00 85.12 137 LEU A C 1
ATOM 1086 O O . LEU A 1 137 ? -2.716 11.062 6.563 1.00 85.12 137 LEU A O 1
ATOM 1090 N N . LEU A 1 138 ? -0.857 10.683 5.359 1.00 73.88 138 LEU A N 1
ATOM 1091 C CA . LEU A 1 138 ? 0.001 11.626 6.094 1.00 73.88 138 LEU A CA 1
ATOM 1092 C C . LEU A 1 138 ? -0.238 13.104 5.773 1.00 73.88 138 LEU A C 1
ATOM 1094 O O . LEU A 1 138 ? 0.532 13.945 6.200 1.00 73.88 138 LEU A O 1
ATOM 1098 N N . THR A 1 139 ? -1.264 13.461 5.015 1.00 65.44 139 THR A N 1
ATOM 1099 C CA . THR A 1 139 ? -1.613 14.861 4.748 1.00 65.44 139 THR A CA 1
ATOM 1100 C C . THR A 1 139 ? -3.136 14.984 4.679 1.00 65.44 139 THR A C 1
ATOM 1102 O O . THR A 1 139 ? -3.759 14.117 4.072 1.00 65.44 139 THR A O 1
ATOM 1105 N N . PRO A 1 140 ? -3.767 16.026 5.261 1.00 59.69 140 PRO A N 1
ATOM 1106 C CA . PRO A 1 140 ? -5.223 16.190 5.196 1.00 59.69 140 PRO A CA 1
ATOM 1107 C C . PRO A 1 140 ? -5.724 16.126 3.752 1.00 59.69 140 PRO A C 1
ATOM 1109 O O . PRO A 1 140 ? -5.113 16.745 2.868 1.00 59.69 140 PRO A O 1
ATOM 1112 N N . TRP A 1 141 ? -6.822 15.409 3.505 1.00 55.09 141 TRP A N 1
ATOM 1113 C CA . TRP A 1 141 ? -7.317 15.159 2.148 1.00 55.09 141 TRP A CA 1
ATOM 1114 C C . TRP A 1 141 ? -7.623 16.457 1.391 1.00 55.09 141 TRP A C 1
ATOM 1116 O O . TRP A 1 141 ? -7.196 16.635 0.252 1.00 55.09 141 TRP A O 1
ATOM 1126 N N . GLU A 1 142 ? -8.277 17.415 2.048 1.00 53.72 142 GLU A N 1
ATOM 1127 C CA . GLU A 1 142 ? -8.646 18.708 1.456 1.00 53.72 142 GLU A CA 1
ATOM 1128 C C . GLU A 1 142 ? -7.437 19.587 1.126 1.00 53.72 142 GLU A C 1
ATOM 1130 O O . GLU A 1 142 ? -7.421 20.244 0.088 1.00 53.72 142 GLU A O 1
ATOM 1135 N N . ARG A 1 143 ? -6.387 19.560 1.955 1.00 54.59 143 ARG A N 1
ATOM 1136 C CA . ARG A 1 143 ? -5.139 20.290 1.688 1.00 54.59 143 ARG A CA 1
ATOM 1137 C C . ARG A 1 143 ? -4.356 19.640 0.552 1.00 54.59 143 ARG A C 1
ATOM 1139 O O . ARG A 1 143 ? -3.920 20.332 -0.359 1.00 54.59 143 ARG A O 1
ATOM 1146 N N . THR A 1 144 ? -4.259 18.311 0.568 1.00 51.84 144 THR A N 1
ATOM 1147 C CA . THR A 1 144 ? -3.629 17.507 -0.490 1.00 51.84 144 THR A CA 1
ATOM 1148 C C . THR A 1 144 ? -4.321 17.752 -1.829 1.00 51.84 144 THR A C 1
ATOM 1150 O O . THR A 1 144 ? -3.666 18.018 -2.828 1.00 51.84 144 THR A O 1
ATOM 1153 N N . LEU A 1 145 ? -5.655 17.748 -1.852 1.00 50.09 145 LEU A N 1
ATOM 1154 C CA . LEU A 1 145 ? -6.440 18.050 -3.041 1.00 50.09 145 LEU A CA 1
ATOM 1155 C C . LEU A 1 145 ? -6.383 19.522 -3.444 1.00 50.09 145 LEU A C 1
ATOM 1157 O O . LEU A 1 145 ? -6.292 19.786 -4.630 1.00 50.09 145 LEU A O 1
ATOM 1161 N N . SER A 1 146 ? -6.447 20.487 -2.528 1.00 48.50 146 SER A N 1
ATOM 1162 C CA . SER A 1 146 ? -6.368 21.909 -2.890 1.00 48.50 146 SER A CA 1
ATOM 1163 C C . SER A 1 146 ? -4.987 22.278 -3.434 1.00 48.50 146 SER A C 1
ATOM 1165 O O . SER A 1 146 ? -4.889 23.100 -4.342 1.00 48.50 146 SER A O 1
ATOM 1167 N N . GLU A 1 147 ? -3.927 21.666 -2.904 1.00 50.22 147 GLU A N 1
ATOM 1168 C CA . GLU A 1 147 ? -2.559 21.840 -3.389 1.00 50.22 147 GLU A CA 1
ATOM 1169 C C . GLU A 1 147 ? -2.306 21.060 -4.690 1.00 50.22 147 GLU A C 1
ATOM 1171 O O . GLU A 1 147 ? -1.481 21.504 -5.477 1.00 50.22 147 GLU A O 1
ATOM 1176 N N . LEU A 1 148 ? -3.011 19.949 -4.961 1.00 47.16 148 LEU A N 1
ATOM 1177 C CA . LEU A 1 148 ? -2.815 19.133 -6.173 1.00 47.16 148 LEU A CA 1
ATOM 1178 C C . LEU A 1 148 ? -3.828 19.422 -7.299 1.00 47.16 148 LEU A C 1
ATOM 1180 O O . LEU A 1 148 ? -3.419 19.625 -8.433 1.00 47.16 148 LEU A O 1
ATOM 1184 N N . LYS A 1 149 ? -5.140 19.515 -7.036 1.00 41.06 149 LYS A N 1
ATOM 1185 C CA . LYS A 1 149 ? -6.183 19.837 -8.042 1.00 41.06 149 LYS A CA 1
ATOM 1186 C C . LYS A 1 149 ? -6.021 21.232 -8.652 1.00 41.06 149 LYS A C 1
ATOM 1188 O O . LYS A 1 149 ? -6.448 21.434 -9.781 1.00 41.06 149 LYS A O 1
ATOM 1193 N N . GLY A 1 150 ? -5.409 22.179 -7.937 1.00 42.50 150 GLY A N 1
ATOM 1194 C CA . GLY A 1 150 ? -5.093 23.512 -8.464 1.00 42.50 150 GLY A CA 1
ATOM 1195 C C . GLY A 1 150 ? -3.791 23.600 -9.276 1.00 42.50 150 GLY A C 1
ATOM 1196 O O . GLY A 1 150 ? -3.507 24.671 -9.802 1.00 42.50 150 GLY A O 1
ATOM 1197 N N . ARG A 1 151 ? -2.997 22.518 -9.351 1.00 45.34 151 ARG A N 1
ATOM 1198 C CA . ARG A 1 151 ? -1.579 22.518 -9.782 1.00 45.34 151 ARG A CA 1
ATOM 1199 C C . ARG A 1 151 ? -1.216 21.418 -10.790 1.00 45.34 151 ARG A C 1
ATOM 1201 O O . ARG A 1 151 ? -0.073 20.995 -10.912 1.00 45.34 151 ARG A O 1
ATOM 1208 N N . ILE A 1 152 ? -2.204 20.877 -11.494 1.00 46.44 152 ILE A N 1
ATOM 1209 C CA . ILE A 1 152 ? -1.968 19.864 -12.528 1.00 46.44 152 ILE A CA 1
ATOM 1210 C C . ILE A 1 152 ? -1.962 20.572 -13.886 1.00 46.44 152 ILE A C 1
ATOM 1212 O O . ILE A 1 152 ? -3.008 20.801 -14.490 1.00 46.44 152 ILE A O 1
ATOM 1216 N N . GLY A 1 153 ? -0.765 20.949 -14.334 1.00 47.06 153 GLY A N 1
ATOM 1217 C CA . GLY A 1 153 ? -0.478 21.510 -15.654 1.00 47.06 153 GLY A CA 1
ATOM 1218 C C . GLY A 1 153 ? 0.927 21.105 -16.142 1.00 47.06 153 GLY A C 1
ATOM 1219 O O . GLY A 1 153 ? 1.749 20.681 -15.329 1.00 47.06 153 GLY A O 1
ATOM 1220 N N . PRO A 1 154 ? 1.219 21.216 -17.454 1.00 45.81 154 PRO A N 1
ATOM 1221 C CA . PRO A 1 154 ? 2.456 20.706 -18.064 1.00 45.81 154 PRO A CA 1
ATOM 1222 C C . PRO A 1 154 ? 3.755 21.340 -17.533 1.00 45.81 154 PRO A C 1
ATOM 1224 O O . PRO A 1 154 ? 4.792 20.682 -17.525 1.00 45.81 154 PRO A O 1
ATOM 1227 N N . ASP A 1 155 ? 3.712 22.577 -17.034 1.00 46.75 155 ASP A N 1
ATOM 1228 C CA . ASP A 1 155 ? 4.898 23.277 -16.514 1.00 46.75 155 ASP A CA 1
ATOM 1229 C C . ASP A 1 155 ? 5.342 22.781 -15.118 1.00 46.75 155 ASP A C 1
ATOM 1231 O O . ASP A 1 155 ? 6.488 22.985 -14.718 1.00 46.75 155 ASP A O 1
ATOM 1235 N N . GLU A 1 156 ? 4.476 22.075 -14.378 1.00 50.06 156 GLU A N 1
ATOM 1236 C CA . GLU A 1 156 ? 4.733 21.637 -12.995 1.00 50.06 156 GLU A CA 1
ATOM 1237 C C . GLU A 1 156 ? 5.043 20.138 -12.849 1.00 50.06 156 GLU A C 1
ATOM 1239 O O . GLU A 1 156 ? 5.522 19.740 -11.784 1.00 50.06 156 GLU A O 1
ATOM 1244 N N . GLU A 1 157 ? 4.923 19.318 -13.909 1.00 46.78 157 GLU A N 1
ATOM 1245 C CA . GLU A 1 157 ? 5.616 18.013 -13.946 1.00 46.78 157 GLU A CA 1
ATOM 1246 C C . GLU A 1 157 ? 7.103 18.227 -13.634 1.00 46.78 157 GLU A C 1
ATOM 1248 O O . GLU A 1 157 ? 7.652 17.545 -12.777 1.00 46.78 157 GLU A O 1
ATOM 1253 N N . SER A 1 158 ? 7.699 19.286 -14.191 1.00 44.69 158 SER A N 1
ATOM 1254 C CA . SER A 1 158 ? 9.075 19.716 -13.916 1.00 44.69 158 SER A CA 1
ATOM 1255 C C . SER A 1 158 ? 9.319 20.113 -12.449 1.00 44.69 158 SER A C 1
ATOM 1257 O O . SER A 1 158 ? 10.413 19.899 -11.929 1.00 44.69 158 SER A O 1
ATOM 1259 N N . ALA A 1 159 ? 8.325 20.675 -11.749 1.00 44.66 159 ALA A N 1
ATOM 1260 C CA . ALA A 1 159 ? 8.440 21.083 -10.345 1.00 44.66 159 ALA A CA 1
ATOM 1261 C C . ALA A 1 159 ? 8.307 19.890 -9.385 1.00 44.66 159 ALA A C 1
ATOM 1263 O O . ALA A 1 159 ? 9.076 19.782 -8.430 1.00 44.66 159 ALA A O 1
ATOM 1264 N N . VAL A 1 160 ? 7.390 18.957 -9.665 1.00 48.50 160 VAL A N 1
ATOM 1265 C CA . VAL A 1 160 ? 7.287 17.682 -8.938 1.00 48.50 160 VAL A CA 1
ATOM 1266 C C . VAL A 1 160 ? 8.503 16.800 -9.239 1.00 48.50 160 VAL A C 1
ATOM 1268 O O . VAL A 1 160 ? 9.036 16.179 -8.323 1.00 48.50 160 VAL A O 1
ATOM 1271 N N . GLU A 1 161 ? 9.008 16.786 -10.476 1.00 49.97 161 GLU A N 1
ATOM 1272 C CA . GLU A 1 161 ? 10.274 16.140 -10.841 1.00 49.97 161 GLU A CA 1
ATOM 1273 C C . GLU A 1 161 ? 11.459 16.764 -10.091 1.00 49.97 161 GLU A C 1
ATOM 1275 O O . GLU A 1 161 ? 12.266 16.029 -9.522 1.00 49.97 161 GLU A O 1
ATOM 1280 N N . ALA A 1 162 ? 11.543 18.097 -10.000 1.00 48.25 162 ALA A N 1
ATOM 1281 C CA . ALA A 1 162 ? 12.570 18.790 -9.220 1.00 48.25 162 ALA A CA 1
ATOM 1282 C C . ALA A 1 162 ? 12.442 18.517 -7.712 1.00 48.25 162 ALA A C 1
ATOM 1284 O O . ALA A 1 162 ? 13.447 18.323 -7.024 1.00 48.25 162 ALA A O 1
ATOM 1285 N N . GLN A 1 163 ? 11.221 18.440 -7.178 1.00 48.22 163 GLN A N 1
ATOM 1286 C CA . GLN A 1 163 ? 10.968 18.105 -5.778 1.00 48.22 163 GLN A CA 1
ATOM 1287 C C . GLN A 1 163 ? 11.327 16.642 -5.474 1.00 48.22 163 GLN A C 1
ATOM 1289 O O . GLN A 1 163 ? 11.998 16.365 -4.484 1.00 48.22 163 GLN A O 1
ATOM 1294 N N . LEU A 1 164 ? 10.958 15.697 -6.341 1.00 48.06 164 LEU A N 1
ATOM 1295 C CA . LEU A 1 164 ? 11.316 14.282 -6.205 1.00 48.06 164 LEU A CA 1
ATOM 1296 C C . LEU A 1 164 ? 12.816 14.038 -6.431 1.00 48.06 164 LEU A C 1
ATOM 1298 O O . LEU A 1 164 ? 13.399 13.205 -5.739 1.00 48.06 164 LEU A O 1
ATOM 1302 N N . GLY A 1 165 ? 13.447 14.775 -7.348 1.00 45.09 165 GLY A N 1
ATOM 1303 C CA . GLY A 1 165 ? 14.890 14.734 -7.598 1.00 45.09 165 GLY A CA 1
ATOM 1304 C C . GLY A 1 165 ? 15.715 15.366 -6.472 1.00 45.09 165 GLY A C 1
ATOM 1305 O O . GLY A 1 165 ? 16.801 14.884 -6.162 1.00 45.09 165 GLY A O 1
ATOM 1306 N N . SER A 1 166 ? 15.186 16.393 -5.796 1.00 42.16 166 SER A N 1
ATOM 1307 C CA . SER A 1 166 ? 15.822 17.019 -4.623 1.00 42.16 166 SER A CA 1
ATOM 1308 C C . SER A 1 166 ? 15.608 16.257 -3.312 1.00 42.16 166 SER A C 1
ATOM 1310 O O . SER A 1 166 ? 16.321 16.516 -2.346 1.00 42.16 166 SER A O 1
ATOM 1312 N N . CYS A 1 167 ? 14.715 15.257 -3.269 1.00 43.47 167 CYS A N 1
ATOM 1313 C CA . CYS A 1 167 ? 14.514 14.387 -2.099 1.00 43.47 167 CYS A CA 1
ATOM 1314 C C . CYS A 1 167 ? 15.726 13.491 -1.763 1.00 43.47 167 CYS A C 1
ATOM 1316 O O . CYS A 1 167 ? 15.608 12.615 -0.907 1.00 43.47 167 CYS A O 1
ATOM 1318 N N . GLY A 1 168 ? 16.864 13.633 -2.454 1.00 43.44 168 GLY A N 1
ATOM 1319 C CA . GLY A 1 168 ? 18.103 12.891 -2.190 1.00 43.44 168 GLY A CA 1
ATOM 1320 C C . GLY A 1 168 ? 18.014 11.384 -2.466 1.00 43.44 168 GLY A C 1
ATOM 1321 O O . GLY A 1 168 ? 19.015 10.673 -2.406 1.00 43.44 168 GLY A O 1
ATOM 1322 N N . ARG A 1 169 ? 16.829 10.881 -2.828 1.00 48.19 169 ARG A N 1
ATOM 1323 C CA . ARG A 1 169 ? 16.650 9.543 -3.375 1.00 48.19 169 ARG A CA 1
ATOM 1324 C C . ARG A 1 169 ? 17.391 9.497 -4.704 1.00 48.19 169 ARG A C 1
ATOM 1326 O O . ARG A 1 169 ? 17.042 10.228 -5.624 1.00 48.19 169 ARG A O 1
ATOM 1333 N N . ARG A 1 170 ? 18.386 8.614 -4.824 1.00 50.94 170 ARG A N 1
ATOM 1334 C CA . ARG A 1 170 ? 19.090 8.292 -6.083 1.00 50.94 170 ARG A CA 1
ATOM 1335 C C . ARG A 1 170 ? 18.169 7.573 -7.090 1.00 50.94 170 ARG A C 1
ATOM 1337 O O . ARG A 1 170 ? 18.563 6.599 -7.730 1.00 50.94 170 ARG A O 1
ATOM 1344 N N . ASP A 1 171 ? 16.908 7.988 -7.182 1.00 57.38 171 ASP A N 1
ATOM 1345 C CA . ASP A 1 171 ? 15.966 7.454 -8.148 1.00 57.38 171 ASP A CA 1
ATOM 1346 C C . ASP A 1 171 ? 16.403 7.897 -9.547 1.00 57.38 171 ASP A C 1
ATOM 1348 O O . ASP A 1 171 ? 16.755 9.051 -9.786 1.00 57.38 171 ASP A O 1
ATOM 1352 N N . ARG A 1 172 ? 16.405 6.950 -10.488 1.00 62.72 172 ARG A N 1
ATOM 1353 C CA . ARG A 1 172 ? 16.719 7.250 -11.888 1.00 62.72 172 ARG A CA 1
ATOM 1354 C C . ARG A 1 172 ? 15.660 8.209 -12.455 1.00 62.72 172 ARG A C 1
ATOM 1356 O O . ARG A 1 172 ? 14.491 8.043 -12.093 1.00 62.72 172 ARG A O 1
ATOM 1363 N N . PRO A 1 173 ? 16.018 9.118 -13.381 1.00 65.62 173 PRO A N 1
ATOM 1364 C CA . PRO A 1 173 ? 15.073 10.049 -14.007 1.00 65.62 173 PRO A CA 1
ATOM 1365 C C . PRO A 1 173 ? 13.785 9.378 -14.506 1.00 65.62 173 PRO A C 1
ATOM 1367 O O . PRO A 1 173 ? 12.692 9.827 -14.180 1.00 65.62 173 PRO A O 1
ATOM 1370 N N . ASP A 1 174 ? 13.890 8.218 -15.161 1.00 67.25 174 ASP A N 1
ATOM 1371 C CA . ASP A 1 174 ? 12.724 7.458 -15.639 1.00 67.25 174 ASP A CA 1
ATOM 1372 C C . ASP A 1 174 ? 11.775 7.025 -14.510 1.00 67.25 174 ASP A C 1
ATOM 1374 O O . ASP A 1 174 ? 10.558 6.976 -14.681 1.00 67.25 174 ASP A O 1
ATOM 1378 N N . SER A 1 175 ? 12.314 6.719 -13.324 1.00 67.44 175 SER A N 1
ATOM 1379 C CA . SER A 1 175 ? 11.508 6.354 -12.156 1.00 67.44 175 SER A CA 1
ATOM 1380 C C . SER A 1 175 ? 10.819 7.563 -11.530 1.00 67.44 175 SER A C 1
ATOM 1382 O O . SER A 1 175 ? 9.769 7.390 -10.907 1.00 67.44 175 SER A O 1
ATOM 1384 N N . ILE A 1 176 ? 11.408 8.754 -11.656 1.00 66.50 176 ILE A N 1
ATOM 1385 C CA . ILE A 1 176 ? 10.795 10.012 -11.230 1.00 66.50 176 ILE A CA 1
ATOM 1386 C C . ILE A 1 176 ? 9.658 10.350 -12.196 1.00 66.50 176 ILE A C 1
ATOM 1388 O O . ILE A 1 176 ? 8.517 10.472 -11.759 1.00 66.50 176 ILE A O 1
ATOM 1392 N N . LYS A 1 177 ? 9.927 10.354 -13.504 1.00 68.50 177 LYS A N 1
ATOM 1393 C CA . LYS A 1 177 ? 8.918 10.597 -14.541 1.00 68.50 177 LYS A CA 1
ATOM 1394 C C . LYS A 1 177 ? 7.724 9.647 -14.431 1.00 68.50 177 LYS A C 1
ATOM 1396 O O . LYS A 1 177 ? 6.577 10.080 -14.433 1.00 68.50 177 LYS A O 1
ATOM 1401 N N . ALA A 1 178 ? 7.972 8.347 -14.243 1.00 72.00 178 ALA A N 1
ATOM 1402 C CA . ALA A 1 178 ? 6.905 7.361 -14.052 1.00 72.00 178 ALA A CA 1
ATOM 1403 C C . ALA A 1 178 ? 6.074 7.600 -12.776 1.00 72.00 178 ALA A C 1
ATOM 1405 O O . ALA A 1 178 ? 4.895 7.259 -12.738 1.00 72.00 178 ALA A O 1
ATOM 1406 N N . ARG A 1 179 ? 6.671 8.165 -11.715 1.00 69.38 179 ARG A N 1
ATOM 1407 C CA . ARG A 1 179 ? 5.947 8.557 -10.494 1.00 69.38 179 ARG A CA 1
ATOM 1408 C C . ARG A 1 179 ? 5.040 9.746 -10.760 1.00 69.38 179 ARG A C 1
ATOM 1410 O O . ARG A 1 179 ? 3.853 9.650 -10.460 1.00 69.38 179 ARG A O 1
ATOM 1417 N N . VAL A 1 180 ? 5.595 10.802 -11.351 1.00 67.56 180 VAL A N 1
ATOM 1418 C CA . VAL A 1 180 ? 4.866 12.027 -11.703 1.00 67.56 180 VAL A CA 1
ATOM 1419 C C . VAL A 1 180 ? 3.691 11.706 -12.622 1.00 67.56 180 VAL A C 1
ATOM 1421 O O . VAL A 1 180 ? 2.552 11.999 -12.268 1.00 67.56 180 VAL A O 1
ATOM 1424 N N . GLY A 1 181 ? 3.933 10.965 -13.706 1.00 68.81 181 GLY A N 1
ATOM 1425 C CA . GLY A 1 181 ? 2.886 10.573 -14.654 1.00 68.81 181 GLY A CA 1
ATOM 1426 C C . GLY A 1 181 ? 1.792 9.665 -14.072 1.00 68.81 181 GLY A C 1
ATOM 1427 O O . GLY A 1 181 ? 0.732 9.526 -14.669 1.00 68.81 181 GLY A O 1
ATOM 1428 N N . SER A 1 182 ? 2.012 9.061 -12.899 1.00 73.38 182 SER A N 1
ATOM 1429 C CA . SER A 1 182 ? 1.031 8.195 -12.223 1.00 73.38 182 SER A CA 1
ATOM 1430 C C . SER A 1 182 ? 0.284 8.873 -11.067 1.00 73.38 182 SER A C 1
ATOM 1432 O O . SER A 1 182 ? -0.526 8.234 -10.394 1.00 73.38 182 SER A O 1
ATOM 1434 N N . LEU A 1 183 ? 0.555 10.155 -10.803 1.00 73.62 183 LEU A N 1
ATOM 1435 C CA . LEU A 1 183 ? 0.029 10.855 -9.631 1.00 73.62 183 LEU A CA 1
ATOM 1436 C C . LEU A 1 183 ? -1.503 10.952 -9.646 1.00 73.62 183 LEU A C 1
ATOM 1438 O O . LEU A 1 183 ? -2.137 10.813 -8.604 1.00 73.62 183 LEU A O 1
ATOM 1442 N N . HIS A 1 184 ? -2.112 11.147 -10.818 1.00 73.25 184 HIS A N 1
ATOM 1443 C CA . HIS A 1 184 ? -3.576 11.181 -10.946 1.00 73.25 184 HIS A CA 1
ATOM 1444 C C . HIS A 1 184 ? -4.218 9.845 -10.587 1.00 73.25 184 HIS A C 1
ATOM 1446 O O . HIS A 1 184 ? -5.274 9.822 -9.956 1.00 73.25 184 HIS A O 1
ATOM 1452 N N . GLU A 1 185 ? -3.569 8.737 -10.947 1.00 78.56 185 GLU A N 1
ATOM 1453 C CA . GLU A 1 185 ? -4.049 7.404 -10.595 1.00 78.56 185 GLU A CA 1
ATOM 1454 C C . GLU A 1 185 ? -3.983 7.173 -9.081 1.00 78.56 185 GLU A C 1
ATOM 1456 O O . GLU A 1 185 ? -4.931 6.643 -8.502 1.00 78.56 185 GLU A O 1
ATOM 1461 N N . GLU A 1 186 ? -2.903 7.606 -8.419 1.00 80.56 186 GLU A N 1
ATOM 1462 C CA . GLU A 1 186 ? -2.783 7.520 -6.957 1.00 80.56 186 GLU A CA 1
ATOM 1463 C C . GLU A 1 186 ? -3.822 8.378 -6.241 1.00 80.56 186 GLU A C 1
ATOM 1465 O O . GLU A 1 186 ? -4.458 7.897 -5.306 1.00 80.56 186 GLU A O 1
ATOM 1470 N N . LEU A 1 187 ? -4.047 9.607 -6.714 1.00 78.06 187 LEU A N 1
ATOM 1471 C CA . LEU A 1 187 ? -5.067 10.499 -6.164 1.00 78.06 187 LEU A CA 1
ATOM 1472 C C . LEU A 1 187 ? -6.461 9.878 -6.254 1.00 78.06 187 LEU A C 1
ATOM 1474 O O . LEU A 1 187 ? -7.171 9.804 -5.254 1.00 78.06 187 LEU A O 1
ATOM 1478 N N . ALA A 1 188 ? -6.826 9.367 -7.431 1.00 81.62 188 ALA A N 1
ATOM 1479 C CA . ALA A 1 188 ? -8.101 8.688 -7.619 1.00 81.62 188 ALA A CA 1
ATOM 1480 C C . ALA A 1 188 ? -8.223 7.435 -6.735 1.00 81.62 188 ALA A C 1
ATOM 1482 O O . ALA A 1 188 ? -9.307 7.119 -6.249 1.00 81.62 188 ALA A O 1
ATOM 1483 N N . ALA A 1 189 ? -7.127 6.707 -6.510 1.00 87.56 189 ALA A N 1
ATOM 1484 C CA . ALA A 1 189 ? -7.128 5.546 -5.628 1.00 87.56 189 ALA A CA 1
ATOM 1485 C C . ALA A 1 189 ? -7.273 5.916 -4.148 1.00 87.56 189 ALA A C 1
ATOM 1487 O O . ALA A 1 189 ? -7.956 5.198 -3.423 1.00 87.56 189 ALA A O 1
ATOM 1488 N N . TRP A 1 190 ? -6.681 7.021 -3.689 1.00 86.19 190 TRP A N 1
ATOM 1489 C CA . TRP A 1 190 ? -6.865 7.499 -2.317 1.00 86.19 190 TRP A CA 1
ATOM 1490 C C . TRP A 1 190 ? -8.316 7.922 -2.049 1.00 86.19 190 TRP A C 1
ATOM 1492 O O . TRP A 1 190 ? -8.860 7.531 -1.019 1.00 86.19 190 TRP A O 1
ATOM 1502 N N . ASP A 1 191 ? -8.971 8.609 -2.996 1.00 83.81 191 ASP A N 1
ATOM 1503 C CA . ASP A 1 191 ? -10.414 8.913 -2.929 1.00 83.81 191 ASP A CA 1
ATOM 1504 C C . ASP A 1 191 ? -11.243 7.628 -2.770 1.00 83.81 191 ASP A C 1
ATOM 1506 O O . ASP A 1 191 ? -12.131 7.536 -1.920 1.00 83.81 191 ASP A O 1
ATOM 1510 N N . LYS A 1 192 ? -10.928 6.603 -3.570 1.00 89.06 192 LYS A N 1
ATOM 1511 C CA . LYS A 1 192 ? -11.631 5.318 -3.515 1.00 89.06 192 LYS A CA 1
ATOM 1512 C C . LYS A 1 192 ? -11.364 4.553 -2.215 1.00 89.06 192 LYS A C 1
ATOM 1514 O O . LYS A 1 192 ? -12.296 3.990 -1.656 1.00 89.06 192 LYS A O 1
ATOM 1519 N N . LEU A 1 193 ? -10.128 4.557 -1.706 1.00 90.19 193 LEU A N 1
ATOM 1520 C CA . LEU A 1 193 ? -9.780 3.974 -0.401 1.00 90.19 193 LEU A CA 1
ATOM 1521 C C . LEU A 1 193 ? -10.548 4.653 0.733 1.00 90.19 193 LEU A C 1
ATOM 1523 O O . LEU A 1 193 ? -11.085 3.975 1.603 1.00 90.19 193 LEU A O 1
ATOM 1527 N N . ARG A 1 194 ? -10.635 5.985 0.698 1.00 88.31 194 ARG A N 1
ATOM 1528 C CA . ARG A 1 194 ? -11.413 6.765 1.660 1.00 88.31 194 ARG A CA 1
ATOM 1529 C C . ARG A 1 194 ? -12.886 6.363 1.625 1.00 88.31 194 ARG A C 1
ATOM 1531 O O . ARG A 1 194 ? -13.449 6.044 2.666 1.00 88.31 194 ARG A O 1
ATOM 1538 N N . ALA A 1 195 ? -13.488 6.315 0.437 1.00 88.50 195 ALA A N 1
ATOM 1539 C CA . ALA A 1 195 ? -14.878 5.893 0.268 1.00 88.50 195 ALA A CA 1
ATOM 1540 C C . ALA A 1 195 ? -15.123 4.448 0.741 1.00 88.50 195 ALA A C 1
ATOM 1542 O O . ALA A 1 195 ? -16.125 4.185 1.402 1.00 88.50 195 ALA A O 1
ATOM 1543 N N . LEU A 1 196 ? -14.196 3.529 0.446 1.00 88.75 196 LEU A N 1
ATOM 1544 C CA . LEU A 1 196 ? -14.268 2.125 0.855 1.00 88.75 196 LEU A CA 1
ATOM 1545 C C . LEU A 1 196 ? -14.316 1.973 2.382 1.00 88.75 196 LEU A C 1
ATOM 1547 O O . LEU A 1 196 ? -15.154 1.238 2.896 1.00 88.75 196 LEU A O 1
ATOM 1551 N N . CYS A 1 197 ? -13.448 2.681 3.103 1.00 86.94 197 CYS A N 1
ATOM 1552 C CA . CYS A 1 197 ? -13.369 2.602 4.562 1.00 86.94 197 CYS A CA 1
ATOM 1553 C C . CYS A 1 197 ? -14.513 3.323 5.296 1.00 86.94 197 CYS A C 1
ATOM 1555 O O . CYS A 1 197 ? -14.684 3.112 6.490 1.00 86.94 197 CYS A O 1
ATOM 1557 N N . TYR A 1 198 ? -15.273 4.195 4.624 1.00 83.69 198 TYR A N 1
ATOM 1558 C CA . TYR A 1 198 ? -16.478 4.813 5.200 1.00 83.69 198 T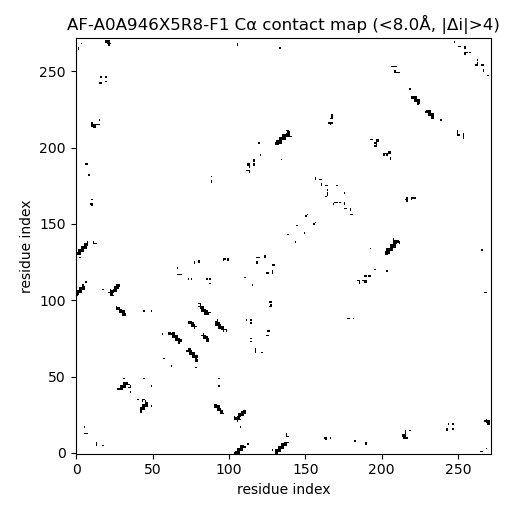YR A CA 1
ATOM 1559 C C . TYR A 1 198 ? -17.742 3.966 5.009 1.00 83.69 198 TYR A C 1
ATOM 1561 O O . TYR A 1 198 ? -18.819 4.363 5.444 1.00 83.69 198 TYR A O 1
ATOM 1569 N N . SER A 1 199 ? -17.640 2.814 4.344 1.00 79.75 199 SER A N 1
ATOM 1570 C CA . SER A 1 199 ? -18.754 1.881 4.221 1.00 79.75 199 SER A CA 1
ATOM 1571 C C . SER A 1 199 ? -18.989 1.144 5.542 1.00 79.75 199 SER A C 1
ATOM 1573 O O . SER A 1 199 ? -18.076 0.500 6.052 1.00 79.75 199 SER A O 1
ATOM 1575 N N . ASP A 1 200 ? -20.231 1.151 6.038 1.00 71.88 200 ASP A N 1
ATOM 1576 C CA . ASP A 1 200 ? -20.638 0.486 7.294 1.00 71.88 200 ASP A CA 1
ATOM 1577 C C . ASP A 1 200 ? -20.330 -1.023 7.337 1.00 71.88 200 ASP A C 1
ATOM 1579 O O . ASP A 1 200 ? -20.301 -1.639 8.401 1.00 71.88 200 ASP A O 1
ATOM 1583 N N . THR A 1 201 ? -20.121 -1.643 6.175 1.00 74.69 201 THR A N 1
ATOM 1584 C CA . THR A 1 201 ? -19.860 -3.080 6.039 1.00 74.69 201 THR A CA 1
ATOM 1585 C C . THR A 1 201 ? -18.375 -3.424 5.932 1.00 74.69 201 THR A C 1
ATOM 1587 O O . THR A 1 201 ? -18.041 -4.603 5.827 1.00 74.69 201 THR A O 1
ATOM 1590 N N . ASN A 1 202 ? -17.478 -2.433 5.913 1.00 78.62 202 ASN A N 1
ATOM 1591 C CA . ASN A 1 202 ? -16.055 -2.655 5.683 1.00 78.62 202 ASN A CA 1
ATOM 1592 C C . ASN A 1 202 ? -15.241 -2.597 6.999 1.00 78.62 202 ASN A C 1
ATOM 1594 O O . ASN A 1 202 ? -15.387 -1.649 7.764 1.00 78.62 202 ASN A O 1
ATOM 1598 N N . PRO A 1 203 ? -14.357 -3.577 7.287 1.00 85.25 203 PRO A N 1
ATOM 1599 C CA . PRO A 1 203 ? -13.537 -3.576 8.504 1.00 85.25 203 PRO A CA 1
ATOM 1600 C C . PRO A 1 203 ? -12.333 -2.614 8.457 1.00 85.25 203 PRO A C 1
ATOM 1602 O O . PRO A 1 203 ? -11.576 -2.527 9.430 1.00 85.25 203 PRO A O 1
ATOM 1605 N N . HIS A 1 204 ? -12.068 -1.968 7.320 1.00 91.25 204 HIS A N 1
ATOM 1606 C CA . HIS A 1 204 ? -10.943 -1.057 7.128 1.00 91.25 204 HIS A CA 1
ATOM 1607 C C . HIS A 1 204 ? -11.273 0.356 7.607 1.00 91.25 204 HIS A C 1
ATOM 1609 O O . HIS A 1 204 ? -12.408 0.807 7.536 1.00 91.25 204 HIS A O 1
ATOM 1615 N N . VAL A 1 205 ? -10.253 1.067 8.082 1.00 90.12 205 VAL A N 1
ATOM 1616 C CA . VAL A 1 205 ? -10.408 2.394 8.684 1.00 90.12 205 VAL A CA 1
ATOM 1617 C C . VAL A 1 205 ? -9.524 3.368 7.927 1.00 90.12 205 VAL A C 1
ATOM 1619 O O . VAL A 1 205 ? -8.315 3.155 7.818 1.00 90.12 205 VAL A O 1
ATOM 1622 N N . PHE A 1 206 ? -10.115 4.436 7.397 1.00 89.25 206 PHE A N 1
ATOM 1623 C CA . PHE A 1 206 ? -9.355 5.527 6.800 1.00 89.25 206 PHE A CA 1
ATOM 1624 C C . PHE A 1 206 ? -8.986 6.531 7.879 1.00 89.25 206 PHE A C 1
ATOM 1626 O O . PHE A 1 206 ? -9.818 6.911 8.700 1.00 89.25 206 PHE A O 1
ATOM 1633 N N . VAL A 1 207 ? -7.724 6.933 7.881 1.00 87.75 207 VAL A N 1
ATOM 1634 C CA . VAL A 1 207 ? -7.144 7.755 8.930 1.00 87.75 207 VAL A CA 1
ATOM 1635 C C . VAL A 1 207 ? -6.399 8.912 8.282 1.00 87.75 207 VAL A C 1
ATOM 1637 O O . VAL A 1 207 ? -5.475 8.701 7.498 1.00 87.75 207 VAL A O 1
ATOM 1640 N N . GLU A 1 208 ? -6.780 10.140 8.619 1.00 83.25 208 GLU A N 1
ATOM 1641 C CA . GLU A 1 208 ? -6.108 11.346 8.138 1.00 83.25 208 GLU A CA 1
ATOM 1642 C C . GLU A 1 208 ? -5.238 11.931 9.252 1.00 83.25 208 GLU A C 1
ATOM 1644 O O . GLU A 1 208 ? -5.726 12.252 10.333 1.00 83.25 208 GLU A O 1
ATOM 1649 N N . ALA A 1 209 ? -3.938 12.095 9.001 1.00 75.38 209 ALA A N 1
ATOM 1650 C CA . ALA A 1 209 ? -3.039 12.748 9.946 1.00 75.38 209 ALA A CA 1
ATOM 1651 C C . ALA A 1 209 ? -3.130 14.277 9.826 1.00 75.38 209 ALA A C 1
ATOM 1653 O O . ALA A 1 209 ? -2.280 14.929 9.208 1.00 75.38 209 ALA A O 1
ATOM 1654 N N . ALA A 1 210 ? -4.175 14.862 10.420 1.00 62.69 210 ALA A N 1
ATOM 1655 C CA . ALA A 1 210 ? -4.329 16.309 10.492 1.00 62.69 210 ALA A CA 1
ATOM 1656 C C . ALA A 1 210 ? -3.156 16.947 11.262 1.00 62.69 210 ALA A C 1
ATOM 1658 O O . ALA A 1 210 ? -2.923 16.658 12.434 1.00 62.69 210 ALA A O 1
ATOM 1659 N N . GLY A 1 211 ? -2.384 17.810 10.592 1.00 57.66 211 GLY A N 1
ATOM 1660 C CA . GLY A 1 211 ? -1.214 18.469 11.191 1.00 57.66 211 GLY A CA 1
ATOM 1661 C C . GLY A 1 211 ? 0.099 17.686 11.090 1.00 57.66 211 GLY A C 1
ATOM 1662 O O . GLY A 1 211 ? 1.034 17.959 11.839 1.00 57.66 211 GLY A O 1
ATOM 1663 N N . TRP A 1 212 ? 0.204 16.723 10.173 1.00 68.94 212 TRP A N 1
ATOM 1664 C CA . TRP A 1 212 ? 1.497 16.148 9.817 1.00 68.94 212 TRP A CA 1
ATOM 1665 C C . TRP A 1 212 ? 2.353 17.174 9.053 1.00 68.94 212 TRP A C 1
ATOM 1667 O O . TRP A 1 212 ? 2.049 17.559 7.924 1.00 68.94 212 TRP A O 1
ATOM 1677 N N . GLU A 1 213 ? 3.429 17.635 9.687 1.00 58.84 213 GLU A N 1
ATOM 1678 C CA . GLU A 1 213 ? 4.319 18.687 9.168 1.00 58.84 213 GLU A CA 1
ATOM 1679 C C . GLU A 1 213 ? 5.640 18.133 8.598 1.00 58.84 213 GLU A C 1
ATOM 1681 O O . GLU A 1 213 ? 6.530 18.897 8.212 1.00 58.84 213 GLU A O 1
ATOM 1686 N N . TYR A 1 214 ? 5.789 16.803 8.538 1.00 58.81 214 TYR A N 1
ATOM 1687 C CA . TYR A 1 214 ? 7.051 16.151 8.188 1.00 58.81 214 TYR A CA 1
ATOM 1688 C C . TYR A 1 214 ? 7.116 15.791 6.720 1.00 58.81 214 TYR A C 1
ATOM 1690 O O . TYR A 1 214 ? 6.345 14.990 6.199 1.00 58.81 214 TYR A O 1
ATOM 1698 N N . SER A 1 215 ? 8.129 16.325 6.067 1.00 56.56 215 SER A N 1
ATOM 1699 C CA . SER A 1 215 ? 8.459 16.027 4.690 1.00 56.56 215 SER A CA 1
ATOM 1700 C C . SER A 1 215 ? 9.831 15.356 4.595 1.00 56.56 215 SER A C 1
ATOM 1702 O O . SER A 1 215 ? 10.765 15.709 5.316 1.00 56.56 215 SER A O 1
ATOM 1704 N N . GLU A 1 216 ? 9.969 14.363 3.708 1.00 51.19 216 GLU A N 1
ATOM 1705 C CA . GLU A 1 216 ? 11.196 13.548 3.564 1.00 51.19 216 GLU A CA 1
ATOM 1706 C C . GLU A 1 216 ? 12.426 14.412 3.236 1.00 51.19 216 GLU A C 1
ATOM 1708 O O . GLU A 1 216 ? 13.543 14.036 3.587 1.00 51.19 216 GLU A O 1
ATOM 1713 N N . TYR A 1 217 ? 12.240 15.604 2.652 1.00 45.72 217 TYR A N 1
ATOM 1714 C CA . TYR A 1 217 ? 13.332 16.528 2.321 1.00 45.72 217 TYR A CA 1
ATOM 1715 C C . TYR A 1 217 ? 14.077 17.094 3.540 1.00 45.72 217 TYR A C 1
ATOM 1717 O O . TYR A 1 217 ? 15.155 17.658 3.381 1.00 45.72 217 TYR A O 1
ATOM 1725 N N . ARG A 1 218 ? 13.550 16.944 4.764 1.00 40.56 218 ARG A N 1
ATOM 1726 C CA . ARG A 1 218 ? 14.254 17.356 5.993 1.00 40.56 218 ARG A CA 1
ATOM 1727 C C . ARG A 1 218 ? 15.199 16.283 6.558 1.00 40.56 218 ARG A C 1
ATOM 1729 O O . ARG A 1 218 ? 16.003 16.603 7.435 1.00 40.56 218 ARG A O 1
ATOM 1736 N N . TYR A 1 219 ? 15.139 15.044 6.055 1.00 42.19 219 TYR A N 1
ATOM 1737 C CA . TYR A 1 219 ? 15.886 13.901 6.609 1.00 42.19 219 TYR A CA 1
ATOM 1738 C C . TYR A 1 219 ? 17.181 13.583 5.887 1.00 42.19 219 TYR A C 1
ATOM 1740 O O . TYR A 1 219 ? 18.177 13.256 6.524 1.00 42.19 219 TYR A O 1
ATOM 1748 N N . PHE A 1 220 ? 17.201 13.719 4.568 1.00 44.16 220 PHE A N 1
ATOM 1749 C CA . PHE A 1 220 ? 18.372 13.358 3.790 1.00 44.16 220 PHE A CA 1
ATOM 1750 C C . PHE A 1 220 ? 19.176 14.597 3.406 1.00 44.16 220 PHE A C 1
ATOM 1752 O O . PHE A 1 220 ? 19.023 15.146 2.320 1.00 44.16 220 PHE A O 1
ATOM 1759 N N . SER A 1 221 ? 20.070 15.037 4.292 1.00 43.72 221 SER A N 1
ATOM 1760 C CA . SER A 1 221 ? 21.198 15.857 3.852 1.00 43.72 221 SER A CA 1
ATOM 1761 C C . SER A 1 221 ? 22.332 14.912 3.464 1.00 43.72 221 SER A C 1
ATOM 1763 O O . SER A 1 221 ? 22.869 14.201 4.311 1.00 43.72 221 SER A O 1
ATOM 1765 N N . TYR A 1 222 ? 22.677 14.874 2.183 1.00 47.34 222 TYR A N 1
ATOM 1766 C CA . TYR A 1 222 ? 23.854 14.156 1.709 1.00 47.34 222 TYR A CA 1
ATOM 1767 C C . TYR A 1 222 ? 25.016 15.137 1.568 1.00 47.34 222 TYR A C 1
ATOM 1769 O O . TYR A 1 222 ? 24.840 16.223 1.018 1.00 47.34 222 TYR A O 1
ATOM 1777 N N . GLN A 1 223 ? 26.206 14.755 2.029 1.00 43.47 223 GLN A N 1
ATOM 1778 C CA . GLN A 1 223 ? 27.430 15.411 1.579 1.00 43.47 223 GLN A CA 1
ATOM 1779 C C . GLN A 1 223 ? 27.927 14.688 0.335 1.00 43.47 223 GLN A C 1
ATOM 1781 O O . GLN A 1 223 ? 28.170 13.480 0.352 1.00 43.47 223 GLN A O 1
ATOM 1786 N N . THR A 1 224 ? 28.074 15.429 -0.757 1.00 44.78 224 THR A N 1
ATOM 1787 C CA . THR A 1 224 ? 28.767 14.935 -1.942 1.00 44.78 224 THR A CA 1
ATOM 1788 C C . THR A 1 224 ? 30.253 14.915 -1.627 1.00 44.78 224 THR A C 1
ATOM 1790 O O . THR A 1 224 ? 30.847 15.962 -1.360 1.00 44.78 224 THR A O 1
ATOM 1793 N N . ASN A 1 225 ? 30.868 13.735 -1.631 1.00 47.81 225 ASN A N 1
ATOM 1794 C CA . ASN A 1 225 ? 32.313 13.643 -1.508 1.00 47.81 225 ASN A CA 1
ATOM 1795 C C . ASN A 1 225 ? 32.942 14.302 -2.744 1.00 47.81 225 ASN A C 1
ATOM 1797 O O . ASN A 1 225 ? 32.776 13.819 -3.864 1.00 47.81 225 ASN A O 1
ATOM 1801 N N . ALA A 1 226 ? 33.661 15.407 -2.542 1.00 45.81 226 ALA A N 1
ATOM 1802 C CA . ALA A 1 226 ? 34.252 16.192 -3.623 1.00 45.81 226 ALA A CA 1
ATOM 1803 C C . ALA A 1 226 ? 35.264 15.402 -4.479 1.00 45.81 226 ALA A C 1
ATOM 1805 O O . ALA A 1 226 ? 35.522 15.788 -5.614 1.00 45.81 226 ALA A O 1
ATOM 1806 N N . ALA A 1 227 ? 35.822 14.301 -3.958 1.00 43.78 227 ALA A N 1
ATOM 1807 C CA . ALA A 1 227 ? 36.800 13.474 -4.661 1.00 43.78 227 ALA A CA 1
ATOM 1808 C C . ALA A 1 227 ? 36.174 12.348 -5.501 1.00 43.78 227 ALA A C 1
ATOM 1810 O O . ALA A 1 227 ? 36.740 11.973 -6.524 1.00 43.78 227 ALA A O 1
ATOM 1811 N N . THR A 1 228 ? 35.029 11.795 -5.084 1.00 50.72 228 THR A N 1
ATOM 1812 C CA . THR A 1 228 ? 34.393 10.645 -5.763 1.00 50.72 228 THR A CA 1
ATOM 1813 C C . THR A 1 228 ? 33.079 10.995 -6.457 1.00 50.72 228 THR A C 1
ATOM 1815 O O . THR A 1 228 ? 32.577 10.204 -7.248 1.00 50.72 228 THR A O 1
ATOM 1818 N N . GLY A 1 229 ? 32.498 12.163 -6.164 1.00 45.75 229 GLY A N 1
ATOM 1819 C CA . GLY A 1 229 ? 31.161 12.542 -6.626 1.00 45.75 229 GLY A CA 1
ATOM 1820 C C . GLY A 1 229 ? 30.030 11.748 -5.962 1.00 45.75 229 GLY A C 1
ATOM 1821 O O . GLY A 1 229 ? 28.863 11.947 -6.291 1.00 45.75 229 GLY A O 1
ATOM 1822 N N . GLU A 1 230 ? 30.343 10.856 -5.019 1.00 44.03 230 GLU A N 1
ATOM 1823 C CA . GLU A 1 230 ? 29.348 10.029 -4.345 1.00 44.03 230 GLU A CA 1
ATOM 1824 C C . GLU A 1 230 ? 28.716 10.773 -3.165 1.00 44.03 230 GLU A C 1
ATOM 1826 O O . GLU A 1 230 ? 29.397 11.329 -2.303 1.00 44.03 230 GLU A O 1
ATOM 1831 N N . ALA A 1 231 ? 27.385 10.761 -3.118 1.00 48.25 231 ALA A N 1
ATOM 1832 C CA . ALA A 1 231 ? 26.597 11.318 -2.026 1.00 48.25 231 ALA A CA 1
ATOM 1833 C C . ALA A 1 231 ? 26.591 10.362 -0.819 1.00 48.25 231 ALA A C 1
ATOM 1835 O O . ALA A 1 231 ? 26.013 9.276 -0.912 1.00 48.25 231 ALA A O 1
ATOM 1836 N N . ALA A 1 232 ? 27.198 10.750 0.303 1.00 47.56 232 ALA A N 1
ATOM 1837 C CA . ALA A 1 232 ? 27.163 9.998 1.559 1.00 47.56 232 ALA A CA 1
ATOM 1838 C C . ALA A 1 232 ? 26.114 10.601 2.517 1.00 47.56 232 ALA A C 1
ATOM 1840 O O . ALA A 1 232 ? 26.042 11.830 2.629 1.00 47.56 232 ALA A O 1
ATOM 1841 N N . PRO A 1 233 ? 25.266 9.785 3.174 1.00 50.94 233 PRO A N 1
ATOM 1842 C CA . PRO A 1 233 ? 24.261 10.297 4.101 1.00 50.94 233 PRO A CA 1
ATOM 1843 C C . PRO A 1 233 ? 24.942 10.925 5.320 1.00 50.94 233 PRO A C 1
ATOM 1845 O O . PRO A 1 233 ? 25.806 10.301 5.938 1.00 50.94 233 PRO A O 1
ATOM 1848 N N . LEU A 1 234 ? 24.548 12.148 5.684 1.00 50.56 234 LEU A N 1
ATOM 1849 C CA . LEU A 1 234 ? 24.914 12.713 6.980 1.00 50.56 234 LEU A CA 1
ATOM 1850 C C . LEU A 1 234 ? 24.130 11.955 8.056 1.00 50.56 234 LEU A C 1
ATOM 1852 O O . LEU A 1 234 ? 22.902 12.016 8.088 1.00 50.56 234 LEU A O 1
ATOM 1856 N N . ARG A 1 235 ? 24.836 11.212 8.914 1.00 47.09 235 ARG A N 1
ATOM 1857 C CA . ARG A 1 235 ? 24.255 10.671 10.147 1.00 47.09 235 ARG A CA 1
ATOM 1858 C C . ARG A 1 235 ? 24.071 11.830 11.122 1.00 47.09 235 ARG A C 1
ATOM 1860 O O . ARG A 1 235 ? 25.032 12.222 11.771 1.00 47.09 235 ARG A O 1
ATOM 1867 N N . ASP A 1 236 ? 22.863 12.376 11.189 1.00 50.72 236 ASP A N 1
ATOM 1868 C CA . ASP A 1 236 ? 22.465 13.300 12.253 1.00 50.72 236 ASP A CA 1
ATOM 1869 C C . ASP A 1 236 ? 21.547 12.559 13.229 1.00 50.72 236 ASP A C 1
ATOM 1871 O O . ASP A 1 236 ? 20.331 12.475 13.036 1.00 50.72 236 ASP A O 1
ATOM 1875 N N . ASP A 1 237 ? 22.147 12.015 14.287 1.00 49.62 237 ASP A N 1
ATOM 1876 C CA . ASP A 1 237 ? 21.452 11.275 15.348 1.00 49.62 237 ASP A CA 1
ATOM 1877 C C . ASP A 1 237 ? 20.414 12.143 16.097 1.00 49.62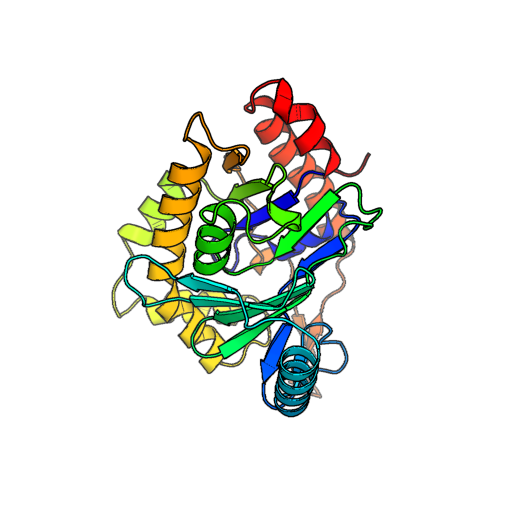 237 ASP A C 1
ATOM 1879 O O . ASP A 1 237 ? 19.447 11.619 16.658 1.00 49.62 237 ASP A O 1
ATOM 1883 N N . ASP A 1 238 ? 20.549 13.473 16.055 1.00 45.28 238 ASP A N 1
ATOM 1884 C CA . ASP A 1 238 ? 19.642 14.407 16.734 1.00 45.28 238 ASP A CA 1
ATOM 1885 C C . ASP A 1 238 ? 18.300 14.585 16.003 1.00 45.28 238 ASP A C 1
ATOM 1887 O O . ASP A 1 238 ? 17.253 14.686 16.645 1.00 45.28 238 ASP A O 1
ATOM 1891 N N . ARG A 1 239 ? 18.275 14.514 14.663 1.00 51.12 239 ARG A N 1
ATOM 1892 C CA . ARG A 1 239 ? 17.025 14.649 13.887 1.00 51.12 239 ARG A CA 1
ATOM 1893 C C . ARG A 1 239 ? 16.090 13.451 14.055 1.00 51.12 239 ARG A C 1
ATOM 1895 O O . ARG A 1 239 ? 14.878 13.606 13.909 1.00 51.12 239 ARG A O 1
ATOM 1902 N N . HIS A 1 240 ? 16.625 12.272 14.384 1.00 50.47 240 HIS A N 1
ATOM 1903 C CA . HIS A 1 240 ? 15.832 11.061 14.616 1.00 50.47 240 HIS A CA 1
ATOM 1904 C C . HIS A 1 240 ? 15.079 11.067 15.963 1.00 50.47 240 HIS A C 1
ATOM 1906 O O . HIS A 1 240 ? 13.996 10.484 16.061 1.00 50.47 240 HIS A O 1
ATOM 1912 N N . ARG A 1 241 ? 15.594 11.750 16.999 1.00 50.72 241 ARG A N 1
ATOM 1913 C CA . ARG A 1 241 ? 14.884 11.876 18.291 1.00 50.72 241 ARG A CA 1
ATOM 1914 C C . ARG A 1 241 ? 13.646 12.762 18.194 1.00 50.72 241 ARG A C 1
ATOM 1916 O O . ARG A 1 241 ? 12.619 12.431 18.788 1.00 50.72 241 ARG A O 1
ATOM 1923 N N . ASP A 1 242 ? 13.717 13.826 17.401 1.00 62.31 242 ASP A N 1
ATOM 1924 C CA . ASP A 1 242 ? 12.589 14.735 17.203 1.00 62.31 242 ASP A CA 1
ATOM 1925 C C . ASP A 1 242 ? 11.438 14.061 16.440 1.00 62.31 242 ASP A C 1
ATOM 1927 O O . ASP A 1 242 ? 10.280 14.223 16.832 1.00 62.31 242 ASP A O 1
ATOM 1931 N N . ILE A 1 243 ? 11.717 13.211 15.435 1.00 64.31 243 ILE A N 1
ATOM 1932 C CA . ILE A 1 243 ? 10.640 12.496 14.712 1.00 64.31 243 ILE A CA 1
ATOM 1933 C C . ILE A 1 243 ? 9.846 11.612 15.647 1.00 64.31 243 ILE A C 1
ATOM 1935 O O . ILE A 1 243 ? 8.629 11.610 15.564 1.00 64.31 243 ILE A O 1
ATOM 1939 N N . GLY A 1 244 ? 10.513 10.824 16.495 1.00 69.56 244 GLY A N 1
ATOM 1940 C CA . GLY A 1 244 ? 9.811 9.826 17.296 1.00 69.56 244 GLY A CA 1
ATOM 1941 C C . GLY A 1 244 ? 8.800 10.481 18.233 1.00 69.56 244 GLY A C 1
ATOM 1942 O O . GLY A 1 244 ? 7.642 10.066 18.299 1.00 69.56 244 GLY A O 1
ATOM 1943 N N . SER A 1 245 ? 9.207 11.574 18.884 1.00 71.62 245 SER A N 1
ATOM 1944 C CA . SER A 1 245 ? 8.327 12.378 19.736 1.00 71.62 245 SER A CA 1
ATOM 1945 C C . SER A 1 245 ? 7.177 13.004 18.941 1.00 71.62 245 SER A C 1
ATOM 1947 O O . SER A 1 245 ? 6.017 12.935 19.350 1.00 71.62 245 SER A O 1
ATOM 1949 N N . LEU A 1 246 ? 7.468 13.576 17.774 1.00 72.19 246 LEU A N 1
ATOM 1950 C CA . LEU A 1 246 ? 6.489 14.336 17.000 1.00 72.19 246 LEU A CA 1
ATOM 1951 C C . LEU A 1 246 ? 5.521 13.430 16.226 1.00 72.19 246 LEU A C 1
ATOM 1953 O O . LEU A 1 246 ? 4.316 13.680 16.227 1.00 72.19 246 LEU A O 1
ATOM 1957 N N . ALA A 1 247 ? 6.012 12.329 15.658 1.00 76.44 247 ALA A N 1
ATOM 1958 C CA . ALA A 1 247 ? 5.205 11.263 15.074 1.00 76.44 247 ALA A CA 1
ATOM 1959 C C . ALA A 1 247 ? 4.303 10.621 16.131 1.00 76.44 247 ALA A C 1
ATOM 1961 O O . ALA A 1 247 ? 3.117 10.435 15.871 1.00 76.44 247 ALA A O 1
ATOM 1962 N N . THR A 1 248 ? 4.808 10.370 17.346 1.00 81.56 248 THR A N 1
ATOM 1963 C CA . THR A 1 248 ? 3.970 9.908 18.466 1.00 81.56 248 THR A CA 1
ATOM 1964 C C . THR A 1 248 ? 2.852 10.886 18.765 1.00 81.56 248 THR A C 1
ATOM 1966 O O . THR A 1 248 ? 1.702 10.478 18.899 1.00 81.56 248 THR A O 1
ATOM 1969 N N . GLN A 1 249 ? 3.165 12.177 18.887 1.00 80.44 249 GLN A N 1
ATOM 1970 C CA . GLN A 1 249 ? 2.158 13.192 19.186 1.00 80.44 249 GLN A CA 1
ATOM 1971 C C . GLN A 1 249 ? 1.103 13.278 18.079 1.00 80.44 249 GLN A C 1
ATOM 1973 O O . GLN A 1 249 ? -0.088 13.276 18.387 1.00 80.44 249 GLN A O 1
ATOM 1978 N N . ALA A 1 250 ? 1.522 13.303 16.811 1.00 78.75 250 ALA A N 1
ATOM 1979 C CA . ALA A 1 250 ? 0.617 13.330 15.667 1.00 78.75 250 ALA A CA 1
ATOM 1980 C C . ALA A 1 250 ? -0.281 12.085 15.639 1.00 78.75 250 ALA A C 1
ATOM 1982 O O . ALA A 1 250 ? -1.503 12.207 15.618 1.00 78.75 250 ALA A O 1
ATOM 1983 N N . LEU A 1 251 ? 0.301 10.888 15.739 1.00 85.25 251 LEU A N 1
AT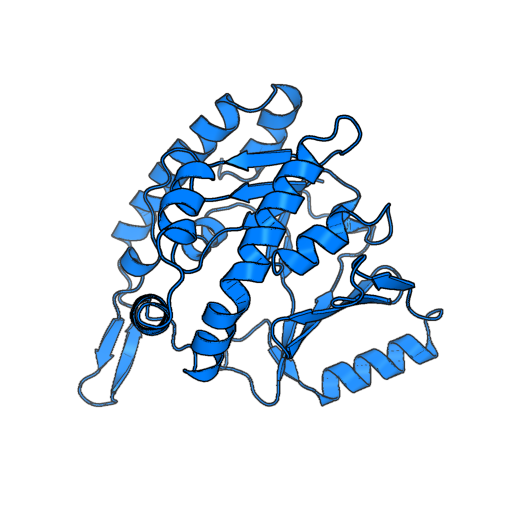OM 1984 C CA . LEU A 1 251 ? -0.449 9.634 15.710 1.00 85.25 251 LEU A CA 1
ATOM 1985 C C . LEU A 1 251 ? -1.343 9.444 16.945 1.00 85.25 251 LEU A C 1
ATOM 1987 O O . LEU A 1 251 ? -2.416 8.864 16.826 1.00 85.25 251 LEU A O 1
ATOM 1991 N N . ARG A 1 252 ? -0.979 9.973 18.120 1.00 87.94 252 ARG A N 1
ATOM 1992 C CA . ARG A 1 252 ? -1.864 9.968 19.300 1.00 87.94 252 ARG A CA 1
ATOM 1993 C C . ARG A 1 252 ? -3.051 10.918 19.156 1.00 87.94 252 ARG A C 1
ATOM 1995 O O . ARG A 1 252 ? -4.134 10.569 19.613 1.00 87.94 252 ARG A O 1
ATOM 2002 N N . ARG A 1 253 ? -2.877 12.089 18.528 1.00 85.81 253 ARG A N 1
ATOM 2003 C CA . ARG A 1 253 ? -4.001 12.997 18.217 1.00 85.81 253 ARG A CA 1
ATOM 2004 C C . ARG A 1 253 ? -4.972 12.330 17.255 1.00 85.81 253 ARG A C 1
ATOM 2006 O O . ARG A 1 253 ? -6.158 12.267 17.539 1.00 85.81 253 ARG A O 1
ATOM 2013 N N . VAL A 1 254 ? -4.428 11.737 16.199 1.00 85.44 254 VAL A N 1
ATOM 2014 C CA . VAL A 1 254 ? -5.184 10.930 15.242 1.00 85.44 254 VAL A CA 1
ATOM 2015 C C . VAL A 1 254 ? -5.941 9.803 15.944 1.00 85.44 254 VAL A C 1
ATOM 2017 O O . VAL A 1 254 ? -7.138 9.647 15.743 1.00 85.44 254 VAL A O 1
ATOM 2020 N N . ALA A 1 255 ? -5.277 9.049 16.824 1.00 89.31 255 ALA A N 1
ATOM 2021 C CA . ALA A 1 255 ? -5.920 7.981 17.582 1.00 89.31 255 ALA A CA 1
ATOM 2022 C C . ALA A 1 255 ? -7.078 8.485 18.457 1.00 89.31 255 ALA A C 1
ATOM 2024 O O . ALA A 1 255 ? -8.064 7.775 18.606 1.00 89.31 255 ALA A O 1
ATOM 2025 N N . ALA A 1 256 ? -6.977 9.691 19.024 1.00 88.56 256 ALA A N 1
ATOM 2026 C CA . ALA A 1 256 ? -8.030 10.276 19.854 1.00 88.56 256 ALA A CA 1
ATOM 2027 C C . ALA A 1 256 ? -9.296 10.645 19.058 1.00 88.56 256 ALA A C 1
ATOM 2029 O O . ALA A 1 256 ? -10.374 10.717 19.643 1.00 88.56 256 ALA A O 1
ATOM 2030 N N . GLU A 1 257 ? -9.171 10.854 17.746 1.00 86.81 257 GLU A N 1
ATOM 2031 C CA . GLU A 1 257 ? -10.290 11.134 16.837 1.00 86.81 257 GLU A CA 1
ATOM 2032 C C . GLU A 1 257 ? -10.947 9.852 16.294 1.00 86.81 257 GLU A C 1
ATOM 2034 O O . GLU A 1 257 ? -12.053 9.905 15.754 1.00 86.81 257 GLU A O 1
ATOM 2039 N N . LEU A 1 258 ? -10.304 8.688 16.454 1.00 87.81 258 LEU A N 1
ATOM 2040 C CA . LEU A 1 258 ? -10.875 7.404 16.049 1.00 87.81 258 LEU A CA 1
ATOM 2041 C C . LEU A 1 258 ? -11.951 6.920 17.037 1.00 87.81 258 LEU A C 1
ATOM 2043 O O . LEU A 1 258 ? -11.830 7.158 18.245 1.00 87.81 258 LEU A O 1
ATOM 2047 N N . PRO A 1 259 ? -12.949 6.148 16.566 1.00 88.88 259 PRO A N 1
ATOM 2048 C CA . PRO A 1 259 ? -13.870 5.428 17.440 1.00 88.88 259 PRO A CA 1
ATOM 2049 C C . PRO A 1 259 ? -13.131 4.588 18.505 1.00 88.88 259 PRO A C 1
ATOM 2051 O O . PRO A 1 259 ? -12.097 3.984 18.181 1.00 88.88 259 PRO A O 1
ATOM 2054 N N . PRO A 1 260 ? -13.617 4.528 19.765 1.00 90.06 260 PRO A N 1
ATOM 2055 C CA . PRO A 1 260 ? -12.943 3.851 20.883 1.00 90.06 260 PRO A CA 1
ATOM 2056 C C . PRO A 1 260 ? -12.469 2.419 20.589 1.00 90.06 260 PRO A C 1
ATOM 2058 O O . PRO A 1 260 ? -11.389 2.010 21.020 1.00 90.06 260 PRO A O 1
ATOM 2061 N N . GLU A 1 261 ? -13.247 1.665 19.818 1.00 89.81 261 GLU A N 1
ATOM 2062 C CA . GLU A 1 261 ? -12.968 0.295 19.390 1.00 89.81 261 GLU A CA 1
ATOM 2063 C C . GLU A 1 261 ? -11.714 0.162 18.510 1.00 89.81 261 GLU A C 1
ATOM 2065 O O . GLU A 1 261 ? -11.112 -0.911 18.446 1.00 89.81 261 GLU A O 1
ATOM 2070 N N . HIS A 1 262 ? -11.281 1.242 17.857 1.00 91.31 262 HIS A N 1
ATOM 2071 C CA . HIS A 1 262 ? -10.123 1.259 16.963 1.00 91.31 262 HIS A CA 1
ATOM 2072 C C . HIS A 1 262 ? -8.865 1.831 17.620 1.00 91.31 262 HIS A C 1
ATOM 2074 O O . HIS A 1 262 ? -7.754 1.467 17.230 1.00 91.31 262 HIS A O 1
ATOM 2080 N N . GLN A 1 263 ? -9.012 2.664 18.655 1.00 92.19 263 GLN A N 1
ATOM 2081 C CA . GLN A 1 263 ? -7.898 3.397 19.270 1.00 92.19 263 GLN A CA 1
ATOM 2082 C C . GLN A 1 263 ? -6.790 2.469 19.770 1.00 92.19 263 GLN A C 1
ATOM 2084 O O . GLN A 1 263 ? -5.620 2.657 19.444 1.00 92.19 263 GLN A O 1
ATOM 2089 N N . LYS A 1 264 ? -7.149 1.419 20.522 1.00 91.25 264 LYS A N 1
ATOM 2090 C CA . LYS A 1 264 ? -6.171 0.466 21.072 1.00 91.25 264 LYS A CA 1
ATOM 2091 C C . LYS A 1 264 ? -5.401 -0.266 19.971 1.00 91.25 264 LYS A C 1
ATOM 2093 O O . LYS A 1 264 ? -4.202 -0.485 20.114 1.00 91.25 264 LYS A O 1
ATOM 2098 N N . SER A 1 265 ? -6.089 -0.654 18.896 1.00 91.38 265 SER A N 1
ATOM 2099 C CA . SER A 1 265 ? -5.466 -1.372 17.783 1.00 91.38 265 SER A CA 1
ATOM 2100 C C . SER A 1 265 ? -4.595 -0.465 16.919 1.00 91.38 265 SER A C 1
ATOM 2102 O O . SER A 1 265 ? -3.615 -0.937 16.360 1.00 91.38 265 SER A O 1
ATOM 2104 N N . PHE A 1 266 ? -4.939 0.816 16.796 1.00 91.62 266 PHE A N 1
ATOM 2105 C CA . PHE A 1 266 ? -4.118 1.789 16.083 1.00 91.62 266 PHE A CA 1
ATOM 2106 C C . PHE A 1 266 ? -2.869 2.168 16.892 1.00 91.62 266 PHE A C 1
ATOM 2108 O O . PHE A 1 266 ? -1.764 2.220 16.360 1.00 91.62 266 PHE A O 1
ATOM 2115 N N . LEU A 1 267 ? -3.018 2.373 18.203 1.00 91.50 267 LEU A N 1
ATOM 2116 C CA . LEU A 1 267 ? -1.908 2.732 19.088 1.00 91.50 267 LEU A CA 1
ATOM 2117 C C . LEU A 1 267 ? -0.879 1.606 19.267 1.00 91.50 267 LEU A C 1
ATOM 2119 O O . LEU A 1 267 ? 0.236 1.902 19.682 1.00 91.50 267 LEU A O 1
ATOM 2123 N N . SER A 1 268 ? -1.196 0.346 18.937 1.00 91.38 268 SER A N 1
ATOM 2124 C CA . SER A 1 268 ? -0.218 -0.753 19.027 1.00 91.38 268 SER A CA 1
ATOM 2125 C C . SER A 1 268 ? 0.950 -0.614 18.046 1.00 91.38 268 SER A C 1
ATOM 2127 O O . SER A 1 268 ? 2.011 -1.189 18.279 1.00 91.38 268 SER A O 1
ATOM 2129 N N . PHE A 1 269 ? 0.764 0.163 16.974 1.00 89.69 269 PHE A N 1
ATOM 2130 C CA . PHE A 1 269 ? 1.812 0.483 16.005 1.00 89.69 269 PHE A CA 1
ATOM 2131 C C . PHE A 1 269 ? 2.827 1.504 16.535 1.00 89.69 269 PHE A C 1
ATOM 2133 O O . PHE A 1 269 ? 3.861 1.720 15.902 1.00 89.69 269 PHE A O 1
ATOM 2140 N N . LEU A 1 270 ? 2.545 2.151 17.670 1.00 87.44 270 LEU A N 1
ATOM 2141 C CA . LEU A 1 270 ? 3.469 3.078 18.309 1.00 87.44 270 LEU A CA 1
ATOM 2142 C C . LEU A 1 270 ? 4.401 2.338 19.273 1.00 87.44 270 LEU A C 1
ATOM 2144 O O . LEU A 1 270 ? 3.947 1.444 19.988 1.00 87.44 270 LEU A O 1
ATOM 2148 N N . PRO A 1 271 ? 5.679 2.741 19.358 1.00 80.94 271 PRO A N 1
ATOM 2149 C CA . PRO A 1 271 ? 6.554 2.317 20.437 1.00 80.94 271 PRO A CA 1
ATOM 2150 C C . PRO A 1 271 ? 5.963 2.611 21.821 1.00 80.94 271 PRO A C 1
ATOM 2152 O O . PRO A 1 271 ? 5.419 3.695 22.053 1.00 80.94 271 PRO A O 1
ATOM 2155 N N . SER A 1 272 ? 6.083 1.623 22.713 1.00 70.25 272 SER A N 1
ATOM 2156 C CA . SER A 1 272 ? 5.715 1.700 24.135 1.00 70.25 272 SER A CA 1
ATOM 2157 C C . SER A 1 272 ? 6.489 2.771 24.896 1.00 70.25 272 SER A C 1
ATOM 2159 O O . SER A 1 272 ? 7.720 2.862 24.681 1.00 70.25 272 SER A O 1
#

pLDDT: mean 75.08, std 16.45, range [40.56, 93.88]

Radius of gyration: 19.14 Å; Cα contacts (8 Å, |Δi|>4): 404; chains: 1; bounding box: 57×50×42 Å

Sequence (272 aa):
MPNLALVGPGGTGKTPLSEYIQADAVLESHRVRDNPRDSSDMYYLSKPALEGIGRILDLHEPAPRRIESPDKTRAIQVYGDHTAVFEMRGWPQVLFLPSIHSTARQRRVEVYAPILHLILSSDPVIWPFNTQTFVLLLTPWERTLSELKGRIGPDEESAVEAQLGSCGRRDRPDSIKARVG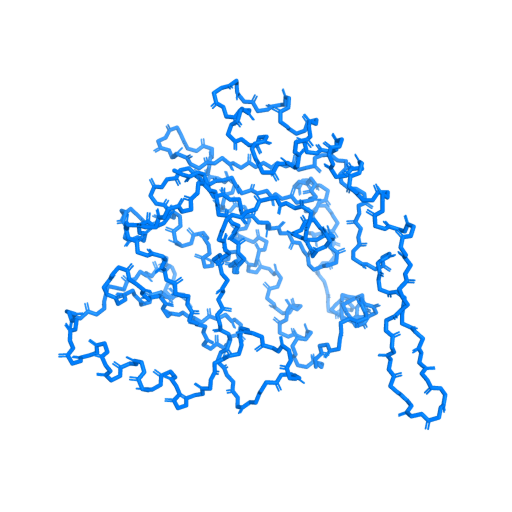SLHEELAAWDKLRALCYSDTNPHVFVEAAGWEYSEYRYFSYQTNAATGEAAPLRDDDRHRDIGSLATQALRRVAAELPPEHQKSFLSFLPS

Mean predicted aligned error: 9.86 Å

Solvent-accessible surface area (backbone atoms only — not comparable to full-atom values): 15483 Å² total; per-residue (Å²): 88,48,33,42,30,69,47,71,69,90,57,47,25,61,66,68,50,57,73,58,43,50,52,71,40,76,45,53,54,23,42,45,39,93,68,63,92,54,97,81,47,82,49,54,35,44,58,70,54,55,54,49,49,49,53,52,44,69,74,76,42,69,84,57,49,74,48,65,44,96,86,66,83,46,53,37,38,30,40,72,76,42,37,37,38,33,71,56,85,92,32,51,30,40,32,67,44,69,57,96,81,57,82,54,65,31,32,34,38,52,61,61,47,52,56,46,36,53,55,75,69,39,84,81,68,54,68,85,62,72,34,36,33,38,42,36,27,47,48,38,65,69,59,52,42,58,64,43,75,78,54,79,52,85,81,41,55,58,50,53,43,49,52,56,57,62,39,62,53,88,65,54,68,69,61,44,53,47,49,60,76,39,44,67,55,40,52,55,20,49,56,49,41,45,57,51,27,70,37,95,87,42,73,32,41,60,40,58,30,72,82,56,84,52,42,36,63,80,67,52,54,59,49,60,38,90,88,77,70,50,69,42,77,56,88,57,75,69,64,58,58,54,46,54,59,50,51,48,52,47,52,51,54,41,36,69,74,43,61,76,90,49,26,68,67,58,53,60,34,47,76,131

Secondary structure (DSSP, 8-state):
--EEEEES-TTSSHHHHHHHS--SEEEEPEEEESS-SSTT-TTEEEHHHHHHHHHHHHHHSPSPEEEE-TTSS-EEEEETTTEEEEEETTEEEEEEPPPTT---S-EEEE--HHHHHHHHTSTTTSGGGSS-EEEEESS-HHHHHHHHHT--SHHHHHHHHHHHHHT-----HHHHHHHHTTHHHHHHHHHHHHHHHTSTT---EEEE-TT----GGGT--EEE-TTT--EEE---HHHHHHHHHHHHHHHHHHHHHS-HHHHHHHHTTS--

Foldseek 3Di:
DEEEEEADAAFLCPVLLVVQWDWPEEFAWQWEDCDAPDPPRPSHDYPVRVVVVVVVLVVPFPFFDWQADPVRPWIWTHRDQFWIWTDDLNTIIITGADDPPDPIPYYYYDDQLLVVLSCQPDPPPHVVNVAEYEYEYSAALVVSCVVPVVDDDPVCLVVQLVVNVLLPPPDDSVRSNSSSVCVVVSNVSLVSLCVQQPDPPGNYHYFYQYPSPGTSSVQFDWDQDPVPRDTDGPPDVPVSVVCLVVVLVSQLVRLVPDDPVCSVVSCNRGDD

Nearest PDB structures (foldseek):
  8fmz-assembly1_B  TM=2.777E-01  e=2.773E-01  Escherichia coli
  8ggb-assembly1_A  TM=2.818E-01  e=9.738E-01  Homo sapiens
  8geg-assembly1_A  TM=2.962E-01  e=1.996E+00  Homo sapiens
  1gxr-assembly1_B  TM=5.771E-01  e=8.904E+00  Homo sapiens